Protein AF-A0A7S2ZC60-F1 (afdb_monomer)

Solvent-accessible surface area (backbone atoms only — not comparable to full-atom values): 20910 Å² total; per-residue (Å²): 132,92,82,55,96,66,52,55,68,38,63,58,95,89,40,76,42,23,42,52,67,65,44,73,29,83,91,66,56,87,56,102,82,63,88,77,83,86,87,86,86,85,87,68,63,27,68,48,42,46,54,36,28,62,75,69,71,54,85,48,74,57,30,57,47,37,45,66,61,72,45,71,81,51,49,60,56,53,49,53,53,50,49,49,52,45,33,71,77,65,74,48,80,91,87,79,86,86,84,87,86,83,77,87,78,74,84,47,71,41,67,42,44,53,67,57,49,25,67,74,60,60,30,82,87,66,70,78,70,48,74,69,56,50,50,53,49,37,54,75,71,64,38,53,66,48,80,58,97,62,36,32,47,30,41,53,47,72,78,42,56,89,72,53,82,52,51,66,45,55,45,48,52,49,42,59,75,71,35,69,87,76,48,79,94,74,78,79,93,69,83,90,77,77,81,52,72,66,58,50,50,53,53,52,53,51,52,51,42,48,75,71,67,31,43,84,54,86,76,74,58,46,29,50,86,51,93,87,56,59,75,92,37,57,49,68,52,95,77,46,94,46,76,61,38,32,21,46,28,65,62,62,56,67,58,56,51,49,54,52,52,50,42,44,74,72,72,45,78,72,64,30,33,32,35,78,45,71,25,38,42,50,54,97,96,38,82,44,79,41,82,44,77,39,72,47,85,43,66,45,67,52,59,93,45,92,87,48,73,72,39,66,64,48,72,70,56,56,48,47,55,53,52,50,51,34,53,75,71,71,46,90,84,86,86,84,133

pLDDT: mean 88.27, std 8.81, range [58.59, 98.06]

Mean predicted aligned error: 9.85 Å

Nearest PDB structures (foldseek):
  2rhs-assembly1_D  TM=8.718E-01  e=1.488E-19  Staphylococcus haemolyticus
  7n8y-assembly1_B  TM=8.390E-01  e=1.553E-17  Salmonella enterica subsp. enterica serovar Typhimurium
  4p72-assembly1_A  TM=8.291E-01  e=1.747E-17  Pseudomonas aeruginosa PAO1
  7k9m-assembly1_B  TM=8.471E-01  e=4.955E-15  Mycobacterium tuberculosis H37Rv
  7db7-assembly1_B  TM=8.759E-01  e=1.808E-14  Mycobacterium tuberculosis H37Rv

Structure (mmCIF, N/CA/C/O backbone):
data_AF-A0A7S2ZC60-F1
#
_entry.id   AF-A0A7S2ZC60-F1
#
loop_
_atom_site.group_PDB
_atom_site.id
_atom_site.type_symbol
_atom_site.label_atom_id
_atom_site.label_alt_id
_atom_site.label_comp_id
_atom_site.label_asym_id
_atom_site.label_entity_id
_atom_site.label_seq_id
_atom_site.pdbx_PDB_ins_code
_atom_site.Cartn_x
_atom_site.Cartn_y
_atom_site.Cartn_z
_atom_site.occupancy
_atom_site.B_iso_or_equiv
_atom_site.auth_seq_id
_atom_site.auth_comp_id
_atom_site.auth_asym_id
_atom_site.auth_atom_id
_atom_site.pdbx_PDB_model_num
ATOM 1 N N . PHE A 1 1 ? 8.087 -13.153 27.673 1.00 76.44 1 PHE A N 1
ATOM 2 C CA . PHE A 1 1 ? 8.323 -12.173 26.597 1.00 76.44 1 PHE A CA 1
ATOM 3 C C . PHE A 1 1 ? 9.211 -11.070 27.139 1.00 76.44 1 PHE A C 1
ATOM 5 O O . PHE A 1 1 ? 9.065 -10.748 28.313 1.00 76.44 1 PHE A O 1
ATOM 12 N N . ILE A 1 2 ? 10.126 -10.532 26.332 1.00 82.56 2 ILE A N 1
ATOM 13 C CA . ILE A 1 2 ? 10.814 -9.281 26.677 1.00 82.56 2 ILE A CA 1
ATOM 14 C C . ILE A 1 2 ? 9.852 -8.162 26.292 1.00 82.56 2 ILE A C 1
ATOM 16 O O . ILE A 1 2 ? 9.396 -8.119 25.151 1.00 82.56 2 ILE A O 1
ATOM 20 N N . LEU A 1 3 ? 9.474 -7.344 27.269 1.00 88.25 3 LEU A N 1
ATOM 21 C CA . LEU A 1 3 ? 8.532 -6.250 27.074 1.00 88.25 3 LEU A CA 1
ATOM 22 C C . LEU A 1 3 ? 9.301 -4.972 26.747 1.00 88.25 3 LEU A C 1
ATOM 24 O O . LEU A 1 3 ? 10.326 -4.682 27.360 1.00 88.25 3 LEU A O 1
ATOM 28 N N . ASP A 1 4 ? 8.773 -4.214 25.800 1.00 88.31 4 ASP A N 1
ATOM 29 C CA . ASP A 1 4 ? 9.213 -2.870 25.460 1.00 88.31 4 ASP A CA 1
ATOM 30 C C . ASP A 1 4 ? 8.371 -1.813 26.192 1.00 88.31 4 ASP A C 1
ATOM 32 O O . ASP A 1 4 ? 7.209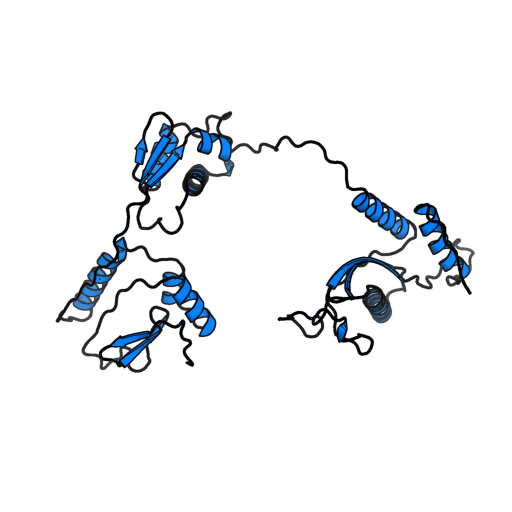 -2.073 26.510 1.00 88.31 4 ASP A O 1
ATOM 36 N N . PRO A 1 5 ? 8.873 -0.572 26.347 1.00 90.00 5 PRO A N 1
ATOM 37 C CA . PRO A 1 5 ? 8.118 0.533 26.954 1.00 90.00 5 PRO A CA 1
ATOM 38 C C . PRO A 1 5 ? 6.788 0.867 26.259 1.00 90.00 5 PRO A C 1
ATOM 40 O O . PRO A 1 5 ? 5.942 1.542 26.834 1.00 90.00 5 PRO A O 1
ATOM 43 N N . ILE A 1 6 ? 6.606 0.421 25.011 1.00 89.69 6 ILE A N 1
ATOM 44 C CA . ILE A 1 6 ? 5.359 0.598 24.255 1.00 89.69 6 ILE A CA 1
ATOM 45 C C . ILE A 1 6 ? 4.273 -0.407 24.667 1.00 89.69 6 ILE A C 1
ATOM 47 O O . ILE A 1 6 ? 3.110 -0.215 24.327 1.00 89.69 6 ILE A O 1
ATOM 51 N N . ASN A 1 7 ? 4.630 -1.499 25.350 1.00 92.62 7 ASN A N 1
ATOM 52 C CA . ASN A 1 7 ? 3.670 -2.522 25.739 1.00 92.62 7 ASN A CA 1
ATOM 53 C C . ASN A 1 7 ? 2.827 -2.050 26.925 1.00 92.62 7 ASN A C 1
ATOM 55 O O . ASN A 1 7 ? 3.353 -1.770 28.000 1.00 92.62 7 ASN A O 1
ATOM 59 N N . LEU A 1 8 ? 1.507 -2.015 26.732 1.00 92.56 8 LEU A N 1
ATOM 60 C CA . LEU A 1 8 ? 0.559 -1.758 27.811 1.00 92.56 8 LEU A CA 1
ATOM 61 C C . LEU A 1 8 ? 0.337 -3.046 28.612 1.00 92.56 8 LEU A C 1
ATOM 63 O O . LEU A 1 8 ? 0.092 -4.106 28.030 1.00 92.56 8 LEU A O 1
ATOM 67 N N . ILE A 1 9 ? 0.448 -2.956 29.936 1.00 92.50 9 ILE A N 1
ATOM 68 C CA . ILE A 1 9 ? 0.340 -4.097 30.850 1.00 92.50 9 ILE A CA 1
ATOM 69 C C . ILE A 1 9 ? -0.855 -3.884 31.771 1.00 92.50 9 ILE A C 1
ATOM 71 O O . ILE A 1 9 ? -0.929 -2.868 32.460 1.00 92.50 9 ILE A O 1
ATOM 75 N N . SER A 1 10 ? -1.760 -4.863 31.814 1.00 90.44 10 SER A N 1
ATOM 76 C CA . SER A 1 10 ? -2.853 -4.880 32.786 1.00 90.44 10 SER A CA 1
ATOM 77 C C . SER A 1 10 ? -2.295 -5.422 34.100 1.00 90.44 10 SER A C 1
ATOM 79 O O . SER A 1 10 ? -1.592 -6.441 34.110 1.00 90.44 10 SER A O 1
ATOM 81 N N . GLN A 1 11 ? -2.595 -4.749 35.210 1.00 89.69 11 GLN A N 1
ATOM 82 C CA . GLN A 1 11 ? -2.146 -5.135 36.547 1.00 89.69 11 GLN A CA 1
ATOM 83 C C . GLN A 1 11 ? -3.323 -5.206 37.520 1.00 89.69 11 GLN A C 1
ATOM 85 O O . GLN A 1 11 ? -4.207 -4.353 37.497 1.00 89.69 11 GLN A O 1
ATOM 90 N N . LEU A 1 12 ? -3.303 -6.205 38.401 1.00 85.69 12 LEU A N 1
ATOM 91 C CA . LEU A 1 12 ? -4.232 -6.357 39.517 1.00 85.69 12 LEU A CA 1
ATOM 92 C C . LEU A 1 12 ? -3.411 -6.469 40.803 1.00 85.69 12 LEU A C 1
ATOM 94 O O . LEU A 1 12 ? -2.606 -7.38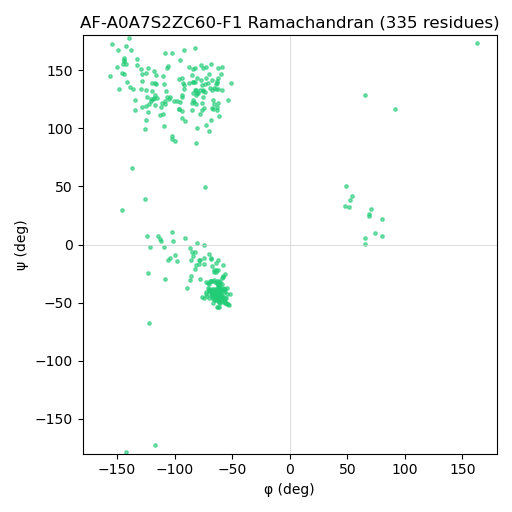7 40.927 1.00 85.69 12 LEU A O 1
ATOM 98 N N . ASN A 1 13 ? -3.595 -5.539 41.746 1.00 85.62 13 ASN A N 1
ATOM 99 C CA . ASN A 1 13 ? -2.814 -5.465 42.991 1.00 85.62 13 ASN A CA 1
ATOM 100 C C . ASN A 1 13 ? -1.295 -5.559 42.744 1.00 85.62 13 ASN A C 1
ATOM 102 O O . ASN A 1 13 ? -0.620 -6.405 43.324 1.00 85.62 13 ASN A O 1
ATOM 106 N N . GLU A 1 14 ? -0.783 -4.734 41.822 1.00 85.81 14 GLU A N 1
ATOM 107 C CA . GLU A 1 14 ? 0.634 -4.684 41.404 1.00 85.81 14 GLU A CA 1
ATOM 108 C C . GLU A 1 14 ? 1.159 -5.950 40.696 1.00 85.81 14 GLU A C 1
ATOM 110 O O . GLU A 1 14 ? 2.310 -5.991 40.260 1.00 85.81 14 GLU A O 1
ATOM 115 N N . GLN A 1 15 ? 0.322 -6.972 40.496 1.00 87.00 15 GLN A N 1
ATOM 116 C CA . GLN A 1 15 ? 0.678 -8.165 39.732 1.00 87.00 15 GLN A CA 1
ATOM 117 C C . GLN A 1 15 ? 0.256 -8.024 38.272 1.00 87.00 15 GLN A C 1
ATOM 119 O O . GLN A 1 15 ? -0.910 -7.778 37.966 1.00 87.00 15 GLN A O 1
ATOM 124 N N . SER A 1 16 ? 1.198 -8.229 37.351 1.00 89.06 16 SER A N 1
ATOM 125 C CA . SER A 1 16 ? 0.924 -8.227 35.911 1.00 89.06 16 SER A CA 1
ATOM 126 C C . SER A 1 16 ? 0.058 -9.419 35.508 1.00 89.06 16 SER A C 1
ATOM 128 O O . SER A 1 16 ? 0.479 -10.574 35.611 1.00 89.06 16 SER A O 1
ATOM 130 N N . ILE 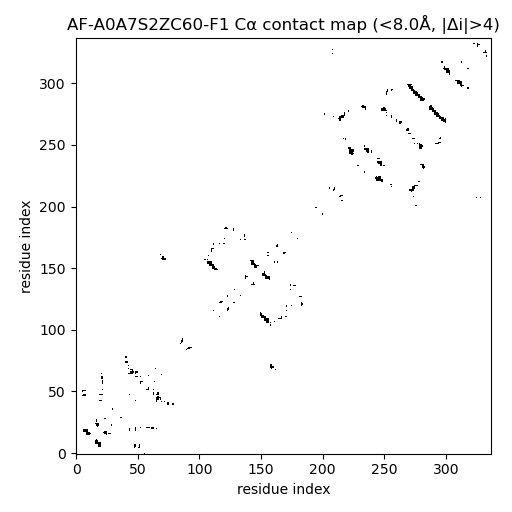A 1 17 ? -1.135 -9.130 34.991 1.00 90.81 17 ILE A N 1
ATOM 131 C CA . ILE A 1 17 ? -2.123 -10.140 34.592 1.00 90.81 17 ILE A CA 1
ATOM 132 C C . ILE A 1 17 ? -2.134 -10.404 33.083 1.00 90.81 17 ILE A C 1
ATOM 134 O O . ILE A 1 17 ? -2.756 -11.368 32.644 1.00 90.81 17 ILE A O 1
ATOM 138 N N . GLY A 1 18 ? -1.423 -9.604 32.284 1.00 91.94 18 GLY A N 1
ATOM 139 C CA . GLY A 1 18 ? -1.286 -9.804 30.842 1.00 91.94 18 GLY A CA 1
ATOM 140 C C . GLY A 1 18 ? -0.796 -8.564 30.100 1.00 91.94 18 GLY A C 1
ATOM 141 O O . GLY A 1 18 ? -0.675 -7.483 30.675 1.00 91.94 18 GLY A O 1
ATOM 142 N N . VAL A 1 19 ? -0.531 -8.729 28.805 1.00 93.69 19 VAL A N 1
ATOM 143 C CA . VAL A 1 19 ? -0.355 -7.613 27.869 1.00 93.69 19 VAL A CA 1
ATOM 144 C C . VAL A 1 19 ? -1.740 -7.201 27.387 1.00 93.69 19 VAL A C 1
ATOM 146 O O . VAL A 1 19 ? -2.440 -7.993 26.745 1.00 93.69 19 VAL A O 1
ATOM 149 N N . SER A 1 20 ? -2.142 -5.981 27.724 1.00 93.12 20 SER A N 1
ATOM 150 C CA . SER A 1 20 ? -3.515 -5.501 27.586 1.00 93.12 20 SER A CA 1
ATOM 151 C C . SER A 1 20 ? -4.003 -5.574 26.145 1.00 93.12 20 SER A C 1
ATOM 153 O O . SER A 1 20 ? -3.287 -5.199 25.218 1.00 93.12 20 SER A O 1
ATOM 155 N N . GLY A 1 21 ? -5.210 -6.109 25.951 1.00 90.50 21 GLY A N 1
ATOM 156 C CA . GLY A 1 21 ? -5.817 -6.289 24.628 1.00 90.50 21 GLY A CA 1
ATOM 157 C C . GLY A 1 21 ? -5.106 -7.287 23.705 1.00 90.50 21 GLY A C 1
ATOM 158 O O . GLY A 1 21 ? -5.490 -7.410 22.545 1.00 90.50 21 GLY A O 1
ATOM 159 N N . ILE A 1 22 ? -4.079 -7.998 24.186 1.00 93.00 22 ILE A N 1
ATOM 160 C CA . ILE A 1 22 ? -3.319 -8.969 23.390 1.00 93.00 22 ILE A CA 1
ATOM 161 C C . ILE A 1 22 ? -3.362 -10.337 24.052 1.00 93.00 22 ILE A C 1
ATOM 163 O O . ILE A 1 22 ? -3.957 -11.250 23.497 1.00 93.00 22 ILE A O 1
ATOM 167 N N . ILE A 1 23 ? -2.741 -10.528 25.214 1.00 91.56 23 ILE A N 1
ATOM 168 C CA . ILE A 1 23 ? -2.610 -11.867 25.798 1.00 91.56 23 ILE A CA 1
ATOM 169 C C . ILE A 1 23 ? -2.600 -11.826 27.323 1.00 91.56 23 ILE A C 1
ATOM 171 O O . ILE A 1 23 ? -1.886 -11.030 27.930 1.00 91.56 23 ILE A O 1
ATOM 175 N N . GLY A 1 24 ? -3.377 -12.716 27.940 1.00 90.88 24 GLY A N 1
ATOM 176 C CA . GLY A 1 24 ? -3.363 -12.933 29.385 1.00 90.88 24 GLY A CA 1
ATOM 177 C C . GLY A 1 24 ? -2.101 -13.663 29.850 1.00 90.88 24 GLY A C 1
ATOM 178 O O . GLY A 1 24 ? -1.488 -14.435 29.110 1.00 90.88 24 GLY A O 1
ATOM 179 N N . SER A 1 25 ? -1.708 -13.432 31.097 1.00 89.62 25 SER A N 1
ATOM 180 C CA . SER A 1 25 ? -0.646 -14.190 31.751 1.00 89.62 25 SER A CA 1
ATOM 181 C C . SER A 1 25 ? -1.113 -15.616 32.041 1.00 89.62 25 SER A C 1
ATOM 183 O O . SER A 1 25 ? -2.270 -15.865 32.374 1.00 89.62 25 SER A O 1
ATOM 185 N N . LYS A 1 26 ? -0.188 -16.576 31.974 1.00 88.75 26 LYS A N 1
ATOM 186 C CA . LYS A 1 26 ? -0.482 -17.981 32.290 1.00 88.75 26 LYS A CA 1
ATOM 187 C C . LYS A 1 26 ? -0.967 -18.159 33.734 1.00 88.75 26 LYS A C 1
ATOM 189 O O . LYS A 1 26 ? -1.792 -19.027 33.995 1.00 88.75 26 LYS A O 1
ATOM 194 N N . ASN A 1 27 ? -0.475 -17.330 34.656 1.00 85.94 27 ASN A N 1
ATOM 195 C CA . ASN A 1 27 ? -0.775 -17.437 36.087 1.00 85.94 27 ASN A CA 1
ATOM 196 C C . ASN A 1 27 ? -2.157 -16.880 36.461 1.00 85.94 27 ASN A C 1
ATOM 198 O O . ASN A 1 27 ? -2.627 -17.126 37.565 1.00 85.94 27 ASN A O 1
ATOM 202 N N . THR A 1 28 ? -2.796 -16.135 35.559 1.00 86.75 28 THR A N 1
ATOM 203 C CA . THR A 1 28 ? -4.111 -15.507 35.765 1.00 86.75 28 THR A CA 1
ATOM 204 C C . THR A 1 28 ? -5.183 -16.084 34.844 1.00 86.75 28 THR A C 1
ATOM 206 O O . THR A 1 28 ? -6.301 -15.579 34.794 1.00 86.75 28 THR A O 1
ATOM 209 N N . HIS A 1 29 ? -4.853 -17.148 34.110 1.00 88.88 29 HIS A N 1
ATOM 210 C CA . HIS A 1 29 ? -5.780 -17.820 33.214 1.00 88.88 29 HIS A CA 1
ATOM 211 C C . HIS A 1 29 ? -6.817 -18.635 34.001 1.00 88.88 29 HIS A C 1
ATOM 213 O O . HIS A 1 29 ? -6.474 -19.352 34.943 1.00 88.88 29 HIS A O 1
ATOM 219 N N . ILE A 1 30 ? -8.077 -18.574 33.567 1.00 90.81 30 ILE A N 1
ATOM 220 C CA . ILE A 1 30 ? -9.179 -19.357 34.141 1.00 90.81 30 ILE A CA 1
ATOM 221 C C . ILE A 1 30 ? -8.915 -20.856 33.933 1.00 90.81 30 ILE A C 1
ATOM 223 O O . ILE A 1 30 ? -8.463 -21.285 32.871 1.00 90.81 30 ILE A O 1
ATOM 227 N N . ASN A 1 31 ? -9.194 -21.670 34.944 1.00 91.25 31 ASN A N 1
ATOM 228 C CA . ASN A 1 31 ? -9.054 -23.124 34.898 1.00 91.25 31 ASN A CA 1
ATOM 229 C C . ASN A 1 31 ? -10.197 -23.810 35.665 1.00 91.25 31 ASN A C 1
ATOM 231 O O . ASN A 1 31 ? -11.064 -23.146 36.228 1.00 91.25 31 ASN A O 1
ATOM 235 N N . SER A 1 32 ? -10.179 -25.143 35.726 1.00 91.69 32 SER A N 1
ATOM 236 C CA . SER A 1 32 ? -11.219 -25.940 36.395 1.00 91.69 32 SER A CA 1
ATOM 237 C C . SER A 1 32 ? -11.350 -25.691 37.903 1.00 91.69 32 SER A C 1
ATOM 239 O O . SER A 1 32 ? -12.323 -26.132 38.499 1.00 91.69 32 SER A O 1
ATOM 241 N N . MET A 1 33 ? -10.381 -25.014 38.525 1.00 93.19 33 MET A N 1
ATOM 242 C CA . MET A 1 33 ? -10.375 -24.682 39.954 1.00 93.19 33 MET A CA 1
ATOM 243 C C . MET A 1 33 ? -10.779 -23.223 40.223 1.00 93.19 33 MET A C 1
ATOM 245 O O . MET A 1 33 ? -10.704 -22.761 41.362 1.00 93.19 33 MET A O 1
ATOM 249 N N . THR A 1 34 ? -11.138 -22.455 39.190 1.00 91.94 34 THR A N 1
ATOM 250 C CA . THR A 1 34 ? -11.456 -21.029 39.330 1.00 91.94 34 THR A CA 1
ATOM 251 C C . THR A 1 34 ? -12.820 -20.828 39.986 1.00 91.94 34 THR A C 1
ATOM 253 O O . THR A 1 34 ? -13.843 -21.175 39.411 1.00 91.94 34 THR A O 1
ATOM 256 N N . ASN A 1 35 ? -12.821 -20.195 41.162 1.00 90.25 35 ASN A N 1
ATOM 257 C CA . ASN A 1 35 ? -14.036 -19.871 41.926 1.00 90.25 35 ASN A CA 1
ATOM 258 C C . ASN A 1 35 ? -14.411 -18.379 41.874 1.00 90.25 35 ASN A C 1
ATOM 260 O O . ASN A 1 35 ? -15.503 -17.995 42.283 1.00 90.25 35 ASN A O 1
ATOM 264 N N . PHE A 1 36 ? -13.495 -17.526 41.407 1.00 89.69 36 PHE A N 1
ATOM 265 C CA . PHE A 1 36 ? -13.682 -16.080 41.306 1.00 89.69 36 PHE A CA 1
ATOM 266 C C . PHE A 1 36 ? -13.149 -15.588 39.968 1.00 89.69 36 PHE A C 1
ATOM 268 O O . PHE A 1 36 ? -12.041 -15.946 39.573 1.00 89.69 36 PHE A O 1
ATOM 275 N N . ILE A 1 37 ? -13.929 -14.745 39.297 1.00 89.25 37 ILE A N 1
ATOM 276 C CA . ILE A 1 37 ? -13.569 -14.143 38.015 1.00 89.25 37 ILE A CA 1
ATOM 277 C C . ILE A 1 37 ? -13.560 -12.629 38.199 1.00 89.25 37 ILE A C 1
ATOM 279 O O . ILE A 1 37 ? -14.504 -12.056 38.743 1.00 89.25 37 ILE A O 1
ATOM 283 N N . ALA A 1 38 ? -12.493 -11.987 37.733 1.00 87.75 38 ALA A N 1
ATOM 284 C CA . ALA A 1 38 ? -12.461 -10.549 37.517 1.00 87.75 38 ALA A CA 1
ATOM 285 C C . ALA A 1 38 ? -12.677 -10.294 36.021 1.00 87.75 38 ALA A C 1
ATOM 287 O O . ALA A 1 38 ? -11.943 -10.834 35.194 1.00 87.75 38 ALA A O 1
ATOM 288 N N . LEU A 1 39 ? -13.696 -9.505 35.682 1.00 87.81 39 LEU A N 1
ATOM 289 C CA . LEU A 1 39 ? -14.012 -9.149 34.301 1.00 87.81 39 LEU A CA 1
ATOM 290 C C . LEU A 1 39 ? -13.418 -7.774 33.970 1.00 87.81 39 LEU A C 1
ATOM 292 O O . LEU A 1 39 ? -13.728 -6.791 34.641 1.00 87.81 39 LEU A O 1
ATOM 296 N N . GLU A 1 40 ? -12.592 -7.712 32.926 1.00 87.06 40 GLU A N 1
ATOM 297 C CA . GLU A 1 40 ? -12.033 -6.472 32.377 1.00 87.06 40 GLU A CA 1
ATOM 298 C C . GLU A 1 40 ? -12.719 -6.141 31.045 1.00 87.06 40 GLU A C 1
ATOM 300 O O . GLU A 1 40 ? -12.731 -6.954 30.121 1.00 87.06 40 GLU A O 1
ATOM 305 N N . THR A 1 41 ? -13.246 -4.923 30.930 1.00 87.06 41 THR A N 1
ATOM 306 C CA . THR A 1 41 ? -13.721 -4.344 29.668 1.00 87.06 41 THR A CA 1
ATOM 307 C C . THR A 1 41 ? -13.075 -2.983 29.485 1.00 87.06 41 THR A C 1
ATOM 309 O O . THR A 1 41 ? -13.269 -2.085 30.303 1.00 87.06 41 THR A O 1
ATOM 312 N N . ALA A 1 42 ? -12.295 -2.830 28.421 1.00 87.19 42 ALA A N 1
ATOM 313 C CA . ALA A 1 42 ? -11.489 -1.643 28.185 1.00 87.19 42 ALA A CA 1
ATOM 314 C C . ALA A 1 42 ? -11.429 -1.316 26.694 1.00 87.19 42 ALA A C 1
ATOM 316 O O . ALA A 1 42 ? -11.662 -2.180 25.850 1.00 87.19 42 ALA A O 1
ATOM 317 N N . ILE A 1 43 ? -11.078 -0.069 26.380 1.00 86.94 43 ILE A N 1
ATOM 318 C CA . ILE A 1 43 ? -10.689 0.362 25.038 1.00 86.94 43 ILE A CA 1
ATOM 319 C C . ILE A 1 43 ? -9.231 0.796 25.103 1.00 86.94 43 ILE A C 1
ATOM 321 O O . ILE A 1 43 ? -8.853 1.638 25.916 1.00 86.94 43 ILE A O 1
ATOM 325 N N . PHE A 1 44 ? -8.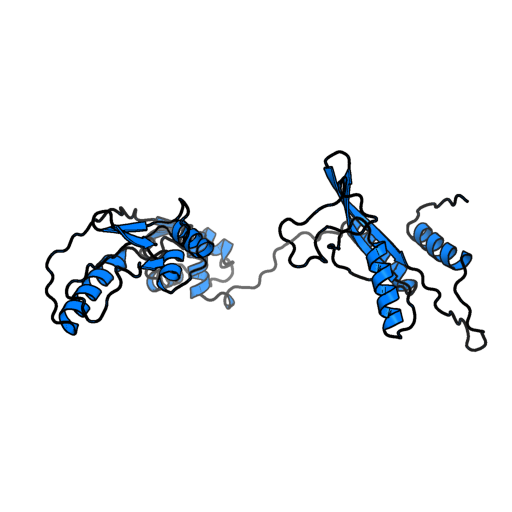416 0.213 24.231 1.00 89.12 44 PHE A N 1
ATOM 326 C CA . PHE A 1 44 ? -7.003 0.542 24.106 1.00 89.12 44 PHE A CA 1
ATOM 327 C C . PHE A 1 44 ? -6.752 1.363 22.849 1.00 89.12 44 PHE A C 1
ATOM 329 O O . PHE A 1 44 ? -7.468 1.243 21.856 1.00 89.12 44 PHE A O 1
ATOM 336 N N . GLN A 1 45 ? -5.689 2.167 22.867 1.00 88.94 45 GLN A N 1
ATOM 337 C CA . GLN A 1 45 ? -5.279 2.922 21.691 1.00 88.94 45 GLN A CA 1
ATOM 338 C C . GLN A 1 45 ? -4.818 1.957 20.575 1.00 88.94 45 GLN A C 1
ATOM 340 O O . GLN A 1 45 ? -3.825 1.245 20.772 1.00 88.94 45 GLN A O 1
ATOM 345 N N . PRO A 1 46 ? -5.443 1.968 19.378 1.00 91.62 46 PRO A N 1
ATOM 346 C CA . PRO A 1 46 ? -5.163 0.990 18.321 1.00 91.62 46 PRO A CA 1
ATOM 347 C C . PRO A 1 46 ? -3.691 0.929 17.902 1.00 91.62 46 PRO A C 1
ATOM 349 O O . PRO A 1 46 ? -3.128 -0.145 17.691 1.00 91.62 46 PRO A O 1
ATOM 352 N N . LYS A 1 47 ? -3.027 2.093 17.848 1.00 93.00 47 LYS A N 1
ATOM 353 C CA . LYS A 1 47 ? -1.600 2.207 17.515 1.00 93.00 47 LYS A CA 1
ATOM 354 C C . LYS A 1 47 ? -0.708 1.443 18.499 1.00 93.00 47 LYS A C 1
ATOM 356 O O . LYS A 1 47 ? 0.224 0.768 18.065 1.00 93.00 47 LYS A O 1
ATOM 361 N N . VAL A 1 48 ? -1.000 1.536 19.797 1.00 93.75 48 VAL A N 1
ATOM 362 C CA . VAL A 1 48 ? -0.224 0.885 20.865 1.00 93.75 48 VAL A CA 1
ATOM 363 C C . VAL A 1 48 ? -0.385 -0.632 20.787 1.00 93.75 48 VAL A C 1
ATOM 365 O O . VAL A 1 48 ? 0.608 -1.359 20.856 1.00 93.75 48 VAL A O 1
ATOM 368 N N . ILE A 1 49 ? -1.613 -1.109 20.558 1.00 95.00 49 ILE A N 1
ATOM 369 C CA . ILE A 1 49 ? -1.901 -2.538 20.389 1.00 95.00 49 ILE A CA 1
ATOM 370 C C . ILE A 1 49 ? -1.222 -3.089 19.138 1.00 95.00 49 ILE A C 1
ATOM 372 O O . ILE A 1 49 ? -0.521 -4.093 19.233 1.00 95.00 49 ILE A O 1
ATOM 376 N N . ARG A 1 50 ? -1.327 -2.400 17.994 1.00 93.69 50 ARG A N 1
ATOM 377 C CA . ARG A 1 50 ? -0.666 -2.809 16.746 1.00 93.69 50 ARG A CA 1
ATOM 378 C C . ARG A 1 50 ? 0.844 -2.944 16.918 1.00 93.69 50 ARG A C 1
ATOM 380 O O . ARG A 1 50 ? 1.424 -3.955 16.529 1.00 93.69 50 ARG A O 1
ATOM 387 N N . GLN A 1 51 ? 1.489 -1.931 17.496 1.00 93.94 51 GLN A N 1
ATOM 388 C CA . GLN A 1 51 ? 2.935 -1.948 17.728 1.00 93.94 51 GLN A CA 1
ATOM 389 C C . GLN A 1 51 ? 3.329 -3.072 18.691 1.00 93.94 51 GLN A C 1
ATOM 391 O O . GLN A 1 51 ? 4.288 -3.796 18.432 1.00 93.94 51 GLN A O 1
ATOM 396 N N . SER A 1 52 ? 2.562 -3.258 19.765 1.00 94.31 52 SER A N 1
ATOM 397 C CA . SER A 1 52 ? 2.798 -4.320 20.742 1.00 94.31 52 SER A CA 1
ATOM 398 C C . SER A 1 52 ? 2.636 -5.715 20.133 1.00 94.31 52 SER A C 1
ATOM 400 O O . SER A 1 52 ? 3.521 -6.551 20.288 1.00 94.31 52 SER A O 1
ATOM 402 N N . SER A 1 53 ? 1.558 -5.948 19.381 1.00 93.81 53 SER A N 1
ATOM 403 C CA . SER A 1 53 ? 1.273 -7.210 18.686 1.00 93.81 53 SER A CA 1
ATOM 404 C C . SER A 1 53 ? 2.373 -7.569 17.686 1.00 93.81 53 SER A C 1
ATOM 406 O O . SER A 1 53 ? 2.850 -8.704 17.677 1.00 93.81 53 SER A O 1
ATOM 408 N N . GLN A 1 54 ? 2.830 -6.595 16.889 1.00 92.38 54 GLN A N 1
ATOM 409 C CA . GLN A 1 54 ? 3.901 -6.793 15.910 1.00 92.38 54 GLN A CA 1
ATOM 410 C C . GLN A 1 5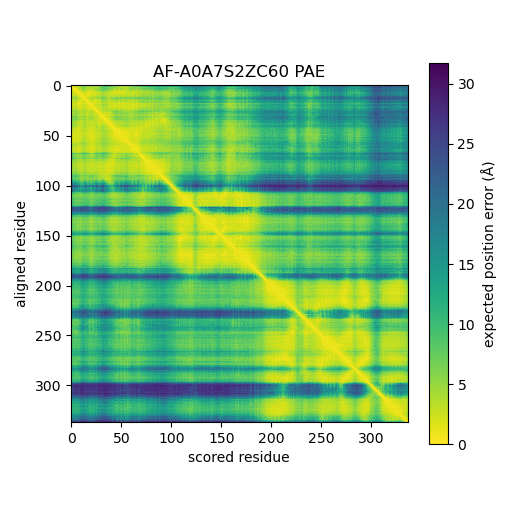4 ? 5.235 -7.139 16.572 1.00 92.38 54 GLN A C 1
ATOM 412 O O . GLN A 1 54 ? 5.894 -8.083 16.145 1.00 92.38 54 GLN A O 1
ATOM 417 N N . LYS A 1 55 ? 5.622 -6.413 17.627 1.00 91.94 55 LYS A N 1
ATOM 418 C CA . LYS A 1 55 ? 6.883 -6.667 18.336 1.00 91.94 55 LYS A CA 1
ATOM 419 C C . LYS A 1 55 ? 6.893 -8.003 19.072 1.00 91.94 55 LYS A C 1
ATOM 421 O O . LYS A 1 55 ? 7.910 -8.687 19.086 1.00 91.94 55 LYS A O 1
ATOM 426 N N . LEU A 1 56 ? 5.763 -8.377 19.667 1.00 92.44 56 LEU A N 1
ATOM 427 C CA . LEU A 1 56 ? 5.611 -9.660 20.352 1.00 92.44 56 LEU A CA 1
ATOM 428 C C . LEU A 1 56 ? 5.384 -10.824 19.377 1.00 92.44 56 LEU A C 1
ATOM 430 O O . LEU A 1 56 ? 5.484 -11.976 19.789 1.00 92.44 56 LEU A O 1
ATOM 434 N N . ASN A 1 57 ? 5.089 -10.528 18.107 1.00 93.44 57 ASN A N 1
ATOM 435 C CA . ASN A 1 57 ? 4.670 -11.483 17.083 1.00 93.44 57 ASN A CA 1
ATOM 436 C C . ASN A 1 57 ? 3.447 -12.322 17.511 1.00 93.44 57 ASN A C 1
ATOM 438 O O . ASN A 1 57 ? 3.388 -13.530 17.289 1.00 93.44 57 ASN A O 1
ATOM 442 N N . ILE A 1 58 ? 2.468 -11.675 18.155 1.00 92.19 58 ILE A N 1
ATOM 443 C CA . ILE A 1 58 ? 1.229 -12.306 18.633 1.00 92.19 58 ILE A CA 1
ATOM 444 C C . ILE A 1 58 ? 0.045 -11.579 18.015 1.00 92.19 58 ILE A C 1
ATOM 446 O O . ILE A 1 58 ? -0.209 -10.424 18.350 1.00 92.19 58 ILE A O 1
ATOM 450 N N . LYS A 1 59 ? -0.709 -12.268 17.159 1.00 92.25 59 LYS A N 1
ATOM 451 C CA . LYS A 1 59 ? -1.982 -11.787 16.613 1.00 92.25 59 LYS A CA 1
ATOM 452 C C . LYS A 1 59 ? -3.102 -12.745 16.981 1.00 92.25 59 LYS A C 1
ATOM 454 O O . LYS A 1 59 ? -3.017 -13.930 16.672 1.00 92.25 59 LYS A O 1
ATOM 459 N N . ASN A 1 60 ? -4.150 -12.227 17.606 1.00 92.06 60 ASN A N 1
ATOM 460 C CA . ASN A 1 60 ? -5.372 -12.970 17.894 1.00 92.06 60 ASN A CA 1
ATOM 461 C C . ASN A 1 60 ? -6.603 -12.090 17.660 1.00 92.06 60 ASN A C 1
ATOM 463 O O . ASN A 1 60 ? -6.485 -10.919 17.302 1.00 92.06 60 ASN A O 1
ATOM 467 N N . GLU A 1 61 ? -7.796 -12.655 17.840 1.00 92.81 61 GLU A N 1
ATOM 468 C CA . GLU A 1 61 ? -9.040 -11.924 17.587 1.00 92.81 61 GLU A CA 1
ATOM 469 C C . GLU A 1 61 ? -9.160 -10.645 18.421 1.00 92.81 61 GLU A C 1
ATOM 471 O O . GLU A 1 61 ? -9.633 -9.630 17.913 1.00 92.81 61 GLU A O 1
ATOM 476 N N . SER A 1 62 ? -8.691 -10.677 19.673 1.00 91.19 62 SER A N 1
ATOM 477 C CA . SER A 1 62 ? -8.693 -9.518 20.567 1.00 91.19 62 SER A CA 1
ATOM 478 C C . SER A 1 62 ? -7.811 -8.398 20.013 1.00 91.19 62 SER A C 1
ATOM 480 O O . SER A 1 62 ? -8.301 -7.296 19.760 1.00 91.19 62 SER A O 1
ATOM 482 N N . SER A 1 63 ? -6.543 -8.697 19.705 1.00 92.25 63 SER A N 1
ATOM 483 C CA . SER A 1 63 ? -5.605 -7.700 19.187 1.00 92.25 63 SER A CA 1
ATOM 484 C C . SER A 1 63 ? -6.083 -7.127 17.852 1.00 92.25 63 SER A C 1
ATOM 486 O O . SER A 1 63 ? -6.059 -5.916 17.668 1.00 92.25 63 SER A O 1
ATOM 488 N N . ILE A 1 64 ? -6.616 -7.964 16.954 1.00 92.56 64 ILE A N 1
ATOM 489 C CA . ILE A 1 64 ? -7.161 -7.529 15.657 1.00 92.56 64 ILE A CA 1
ATOM 490 C C . ILE A 1 64 ? -8.342 -6.565 15.836 1.00 92.56 64 ILE A C 1
ATOM 492 O O . ILE A 1 64 ? -8.444 -5.581 15.101 1.00 92.56 64 ILE A O 1
ATOM 496 N N . ARG A 1 65 ? -9.239 -6.830 16.793 1.00 91.00 65 ARG A N 1
ATOM 497 C CA . ARG A 1 65 ? -10.379 -5.947 17.084 1.00 91.00 65 ARG A CA 1
ATOM 498 C C . ARG A 1 65 ? -9.911 -4.615 17.667 1.00 91.00 65 ARG A C 1
ATOM 500 O O . ARG A 1 65 ? -10.338 -3.568 17.192 1.00 91.00 65 ARG A O 1
ATOM 507 N N . PHE A 1 66 ? -8.987 -4.639 18.625 1.00 91.50 66 PHE A N 1
ATOM 508 C CA . PHE A 1 66 ? -8.424 -3.417 19.204 1.00 91.50 66 PHE A CA 1
ATOM 509 C C . PHE A 1 66 ? -7.593 -2.594 18.206 1.00 91.50 66 PHE A C 1
ATOM 511 O O . PHE A 1 66 ? -7.579 -1.369 18.292 1.00 91.50 66 PHE A O 1
ATOM 518 N N . GLU A 1 67 ? -6.946 -3.227 17.223 1.00 91.00 67 GLU A N 1
ATOM 519 C CA . GLU A 1 67 ? -6.237 -2.543 16.130 1.00 91.00 67 GLU A CA 1
ATOM 520 C C . GLU A 1 67 ? -7.166 -1.750 15.194 1.00 91.00 67 GLU A C 1
ATOM 522 O O . GLU A 1 67 ? -6.694 -0.846 14.504 1.00 91.00 67 GLU A O 1
ATOM 527 N N . ARG A 1 68 ? -8.465 -2.078 15.150 1.00 86.06 68 ARG A N 1
ATOM 528 C CA . ARG A 1 68 ? -9.449 -1.496 14.218 1.00 86.06 68 ARG A CA 1
ATOM 529 C C . ARG A 1 68 ? -10.367 -0.439 14.835 1.00 86.06 68 ARG A C 1
ATOM 531 O O . ARG A 1 68 ? -11.297 -0.013 14.166 1.00 86.06 68 ARG A O 1
ATOM 538 N N . THR A 1 69 ? -10.066 0.008 16.055 1.00 82.19 69 THR A N 1
ATOM 539 C CA . THR A 1 69 ? -10.918 0.888 16.872 1.00 82.19 69 THR A CA 1
ATOM 540 C C . THR A 1 69 ? -12.226 0.203 17.274 1.00 82.19 69 THR A C 1
ATOM 542 O O . THR A 1 69 ? -12.948 -0.362 16.459 1.00 82.19 69 THR A O 1
ATOM 545 N N . LEU A 1 70 ? -12.538 0.230 18.568 1.00 83.88 70 LEU A N 1
ATOM 546 C CA . LEU A 1 70 ? -13.801 -0.295 19.079 1.00 83.88 70 LEU A CA 1
ATOM 547 C C . LEU A 1 70 ? -14.810 0.834 19.238 1.00 83.88 70 LEU A C 1
ATOM 549 O O . LEU A 1 70 ? -14.445 1.922 19.679 1.00 83.88 70 LEU A O 1
ATOM 553 N N . ASN A 1 71 ? -16.075 0.543 18.931 1.00 83.38 71 ASN A N 1
ATOM 554 C CA . ASN A 1 71 ? -17.180 1.447 19.219 1.00 83.38 71 ASN A CA 1
ATOM 555 C C . ASN A 1 71 ? -17.373 1.568 20.744 1.00 83.38 71 ASN A C 1
ATOM 557 O O . ASN A 1 71 ? -17.729 0.564 21.372 1.00 83.38 71 ASN A O 1
ATOM 561 N N . PRO A 1 72 ? -17.196 2.762 21.339 1.00 80.38 72 PRO A N 1
ATOM 562 C CA . PRO A 1 72 ? -17.409 2.958 22.768 1.00 80.38 72 PRO A CA 1
ATOM 563 C C . PRO A 1 72 ? -18.843 2.681 23.225 1.00 80.38 72 PRO A C 1
ATOM 565 O O . PRO A 1 72 ? -19.023 2.197 24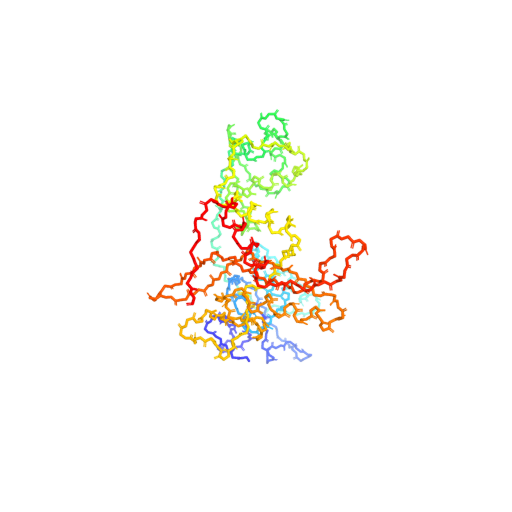.340 1.00 80.38 72 PRO A O 1
ATOM 568 N N . ASP A 1 73 ? -19.846 2.919 22.372 1.00 80.75 73 ASP A N 1
ATOM 569 C CA . ASP A 1 73 ? -21.261 2.789 22.756 1.00 80.75 73 ASP A CA 1
ATOM 570 C C . ASP A 1 73 ? -21.627 1.351 23.134 1.00 80.75 73 ASP A C 1
ATOM 572 O O . ASP A 1 73 ? -22.429 1.118 24.030 1.00 80.75 73 ASP A O 1
ATOM 576 N N . VAL A 1 74 ? -20.990 0.372 22.486 1.00 83.88 74 VAL A N 1
ATOM 577 C CA . VAL A 1 74 ? -21.278 -1.055 22.697 1.00 83.88 74 VAL A CA 1
ATOM 578 C C . VAL A 1 74 ? -20.514 -1.608 23.901 1.00 83.88 74 VAL A C 1
ATOM 580 O O . VAL A 1 74 ? -20.791 -2.719 24.340 1.00 83.88 74 VAL A O 1
ATOM 583 N N . LEU A 1 75 ? -19.558 -0.865 24.475 1.00 85.44 75 LEU A N 1
ATOM 584 C CA . LEU A 1 75 ? -18.744 -1.374 25.582 1.00 85.44 75 LEU A CA 1
ATOM 585 C C . LEU A 1 75 ? -19.601 -1.680 26.818 1.00 85.44 75 LEU A C 1
ATOM 587 O O . LEU A 1 75 ? -19.420 -2.726 27.440 1.00 85.44 75 LEU A O 1
ATOM 591 N N . SER A 1 76 ? -20.548 -0.792 27.138 1.00 84.38 76 SER A N 1
ATOM 592 C CA . SER A 1 76 ? -21.465 -0.967 28.270 1.00 84.38 76 SER A CA 1
ATOM 593 C C . SER A 1 76 ? -22.380 -2.171 28.055 1.00 84.38 76 SER A C 1
ATOM 595 O O . SER A 1 76 ? -22.493 -3.032 28.927 1.00 84.38 76 SER A O 1
ATOM 597 N N . ASP A 1 77 ? -22.977 -2.281 26.868 1.00 88.00 77 ASP A N 1
ATOM 598 C CA . ASP A 1 77 ? -23.864 -3.394 26.524 1.00 88.00 77 ASP A CA 1
ATOM 599 C C . ASP A 1 77 ? -23.113 -4.729 26.517 1.00 88.00 77 ASP A C 1
ATOM 601 O O . ASP A 1 77 ? -23.594 -5.721 27.061 1.00 88.00 77 ASP A O 1
ATOM 605 N N . ALA A 1 78 ? -21.897 -4.758 25.964 1.00 90.00 78 ALA A N 1
ATOM 606 C CA . ALA A 1 78 ? -21.044 -5.941 25.970 1.00 90.00 78 ALA A CA 1
ATOM 607 C C . ALA A 1 78 ? -20.666 -6.358 27.397 1.00 90.00 78 ALA A C 1
ATOM 609 O O . ALA A 1 78 ? -20.668 -7.552 27.705 1.00 90.00 78 ALA A O 1
ATOM 610 N N . TYR A 1 79 ? -20.376 -5.396 28.278 1.00 89.06 79 TYR A N 1
ATOM 611 C CA . TYR A 1 79 ? -20.103 -5.651 29.691 1.00 89.06 79 TYR A CA 1
ATOM 612 C C . TYR A 1 79 ? -21.312 -6.279 30.392 1.00 89.06 79 TYR A C 1
ATOM 614 O O . TYR A 1 79 ? -21.191 -7.365 30.964 1.00 89.06 79 TYR A O 1
ATOM 622 N N . HIS A 1 80 ? -22.488 -5.650 30.296 1.00 89.31 80 HIS A N 1
ATOM 623 C CA . HIS A 1 80 ? -23.711 -6.159 30.920 1.00 89.31 80 HIS A CA 1
ATOM 624 C C . HIS A 1 80 ? -24.110 -7.524 30.366 1.00 89.31 80 HIS A C 1
ATOM 626 O O . HIS A 1 80 ? -24.371 -8.442 31.141 1.00 89.31 80 HIS A O 1
ATOM 632 N N . ARG A 1 81 ? -24.049 -7.708 29.043 1.00 93.69 81 ARG A N 1
ATOM 633 C CA . ARG A 1 81 ? -24.356 -8.993 28.414 1.00 93.69 81 ARG A CA 1
ATOM 634 C C . ARG A 1 81 ? -23.400 -10.100 28.853 1.00 93.69 81 ARG A C 1
ATOM 636 O O . ARG A 1 81 ? -23.817 -11.240 29.033 1.00 93.69 81 ARG A O 1
ATOM 643 N N . THR A 1 82 ? -22.121 -9.778 29.039 1.00 93.19 82 THR A N 1
ATOM 644 C CA . THR A 1 82 ? -21.135 -10.743 29.543 1.00 93.19 82 THR A CA 1
ATOM 645 C C . THR A 1 82 ? -21.444 -11.141 30.984 1.00 93.19 82 THR A C 1
ATOM 647 O O . THR A 1 82 ? -21.386 -12.324 31.309 1.00 93.19 82 THR A O 1
ATOM 650 N N . LEU A 1 83 ? -21.811 -10.180 31.838 1.00 91.44 83 LEU A N 1
ATOM 651 C CA . LEU A 1 83 ? -22.230 -10.471 33.209 1.00 91.44 83 LEU A CA 1
ATOM 652 C C . LEU A 1 83 ? -23.476 -11.355 33.246 1.00 91.44 83 LEU A C 1
ATOM 654 O O . LEU A 1 83 ? -23.449 -12.362 33.944 1.00 91.44 83 LEU A O 1
ATOM 658 N N . GLU A 1 84 ? -24.515 -11.030 32.470 1.00 92.81 84 GLU A N 1
ATOM 659 C CA . GLU A 1 84 ? -25.730 -11.849 32.360 1.00 92.81 84 GLU A CA 1
ATOM 660 C C . GLU A 1 84 ? -25.391 -13.302 32.020 1.00 92.81 84 GLU A C 1
ATOM 662 O O . GLU A 1 84 ? -25.776 -14.215 32.749 1.00 92.81 84 GLU A O 1
ATOM 667 N N . LEU A 1 85 ? -24.596 -13.514 30.966 1.00 95.31 85 LEU A N 1
ATOM 668 C CA . LEU A 1 85 ? -24.202 -14.851 30.525 1.00 95.31 85 LEU A CA 1
ATOM 669 C C . LEU A 1 85 ? -23.400 -15.604 31.591 1.00 95.31 85 LEU A C 1
ATOM 671 O O . LEU A 1 85 ? -23.619 -16.794 31.787 1.00 95.31 85 LEU A O 1
ATOM 675 N N . ILE A 1 86 ? -22.490 -14.934 32.303 1.00 92.44 86 ILE A N 1
ATOM 676 C CA . ILE A 1 86 ? -21.735 -15.559 33.399 1.00 92.44 86 ILE A CA 1
ATOM 677 C C . ILE A 1 86 ? -22.672 -15.932 34.555 1.00 92.44 86 ILE A C 1
ATOM 679 O O . ILE A 1 86 ? -22.545 -17.019 35.115 1.00 92.44 86 ILE A O 1
ATOM 683 N N . THR A 1 87 ? -23.613 -15.059 34.919 1.00 92.06 87 THR A N 1
ATOM 684 C CA . THR A 1 87 ? -24.564 -15.342 36.003 1.00 92.06 87 THR A CA 1
ATOM 685 C C . THR A 1 87 ? -25.518 -16.482 35.649 1.00 92.06 87 THR A C 1
ATOM 687 O O . THR A 1 87 ? -25.771 -17.335 36.493 1.00 92.06 87 THR A O 1
ATOM 690 N N . GLU A 1 88 ? -25.991 -16.539 34.402 1.00 95.06 88 GLU A N 1
ATOM 691 C CA . GLU A 1 88 ? -26.939 -17.549 33.924 1.00 95.06 88 GLU A CA 1
ATOM 692 C C . GLU A 1 88 ? -26.274 -18.916 33.730 1.00 95.06 88 GLU A C 1
ATOM 694 O O . GLU A 1 88 ? -26.807 -19.931 34.167 1.00 95.06 88 GLU A O 1
ATOM 699 N N . LEU A 1 89 ? -25.097 -18.955 33.098 1.00 94.81 89 LEU A N 1
ATOM 700 C CA . LEU A 1 89 ? -24.446 -20.212 32.719 1.00 94.81 89 LEU A CA 1
ATOM 701 C C . LEU A 1 89 ? -23.598 -20.823 33.838 1.00 94.81 89 LEU A C 1
ATOM 703 O O . LEU A 1 89 ? -23.394 -22.035 33.847 1.00 94.81 89 LEU A O 1
ATOM 707 N N . CYS A 1 90 ? -23.075 -20.001 34.751 1.00 91.62 90 CYS A N 1
ATOM 708 C CA . CYS A 1 90 ? -22.180 -20.454 35.818 1.00 91.62 90 CYS A CA 1
ATOM 709 C C . CYS A 1 90 ? -22.802 -20.353 37.216 1.00 91.62 90 CYS A C 1
ATOM 711 O O . CYS A 1 90 ? -22.092 -20.591 38.192 1.00 91.62 90 CYS A O 1
ATOM 713 N N . GLU A 1 91 ? -24.071 -19.939 37.327 1.00 90.75 91 GLU A N 1
ATOM 714 C CA . GLU A 1 91 ? -24.758 -19.685 38.607 1.00 90.75 91 GLU A CA 1
ATOM 715 C C . GLU A 1 91 ? -23.952 -18.746 39.535 1.00 90.75 91 GLU A C 1
ATOM 717 O O . GLU A 1 91 ? -23.938 -18.867 40.763 1.00 90.75 91 GLU A O 1
ATOM 722 N N . ALA A 1 92 ? -23.210 -17.812 38.933 1.00 91.00 92 ALA A N 1
ATOM 723 C CA . ALA A 1 92 ? -22.291 -16.933 39.641 1.00 91.00 92 ALA A CA 1
ATOM 724 C C . ALA A 1 92 ? -23.014 -15.726 40.260 1.00 91.00 92 ALA A C 1
ATOM 726 O O . ALA A 1 92 ? -23.993 -15.219 39.721 1.00 91.00 92 ALA A O 1
ATOM 727 N N . ASN A 1 93 ? -22.468 -15.200 41.362 1.00 91.31 93 ASN A N 1
ATOM 728 C CA . ASN A 1 93 ? -22.965 -13.985 42.015 1.00 91.31 93 ASN A CA 1
ATOM 729 C C . ASN A 1 93 ? -22.013 -12.801 41.793 1.00 91.31 93 ASN A C 1
ATOM 731 O O . ASN A 1 93 ? -20.807 -12.906 42.037 1.00 91.31 93 ASN A O 1
ATOM 735 N N . ILE A 1 94 ? -22.559 -11.647 41.401 1.00 89.69 94 ILE A N 1
ATOM 736 C CA . ILE A 1 94 ? -21.790 -10.408 41.223 1.00 89.69 94 ILE A CA 1
ATOM 737 C C . ILE A 1 94 ? -21.477 -9.813 42.600 1.00 89.69 94 ILE A C 1
ATOM 739 O O . ILE A 1 94 ? -22.379 -9.416 43.333 1.00 89.69 94 ILE A O 1
ATOM 743 N N . ARG A 1 95 ? -20.189 -9.741 42.963 1.00 87.44 95 ARG A N 1
ATOM 744 C CA . ARG A 1 95 ? -19.753 -9.180 44.257 1.00 87.44 95 ARG A CA 1
ATOM 745 C C . ARG A 1 95 ? -19.500 -7.678 44.234 1.00 87.44 95 ARG A C 1
ATOM 747 O O . ARG A 1 95 ? -19.749 -7.006 45.226 1.00 87.44 95 ARG A O 1
ATOM 754 N N . ALA A 1 96 ? -18.954 -7.175 43.135 1.00 82.19 96 ALA A N 1
ATOM 755 C CA . ALA A 1 96 ? -18.639 -5.768 42.952 1.00 82.19 96 ALA A CA 1
ATOM 756 C C . ALA A 1 96 ? -18.609 -5.450 41.456 1.00 82.19 96 ALA A C 1
ATOM 758 O O . ALA A 1 96 ? -18.172 -6.277 40.656 1.00 82.19 96 ALA A O 1
ATOM 759 N N . ALA A 1 97 ? -19.039 -4.243 41.103 1.00 77.88 97 ALA A N 1
ATOM 760 C CA . ALA A 1 97 ? -18.921 -3.691 39.763 1.00 77.88 97 ALA A CA 1
ATOM 761 C C . ALA A 1 97 ? -18.406 -2.258 39.891 1.00 77.88 97 ALA A C 1
ATOM 763 O O . ALA A 1 97 ? -18.993 -1.450 40.607 1.00 77.88 97 ALA A O 1
ATOM 764 N N . ASN A 1 98 ? -17.297 -1.960 39.218 1.00 72.44 98 ASN A N 1
ATOM 765 C CA . ASN A 1 98 ? -16.745 -0.615 39.136 1.00 72.44 98 ASN A CA 1
ATOM 766 C C . ASN A 1 98 ? -16.742 -0.189 37.675 1.00 72.44 98 ASN A C 1
ATOM 768 O O . ASN A 1 98 ? -16.159 -0.866 36.831 1.00 72.44 98 ASN A O 1
ATOM 772 N N . TYR A 1 99 ? -17.367 0.952 37.398 1.00 67.25 99 TYR A N 1
ATOM 773 C CA . TYR A 1 99 ? -17.383 1.560 36.078 1.00 67.25 99 TYR A CA 1
ATOM 774 C C . TYR A 1 99 ? -16.585 2.862 36.123 1.00 67.25 99 TYR A C 1
ATOM 776 O O . TYR A 1 99 ? -16.986 3.825 36.774 1.00 67.25 99 TYR A O 1
ATOM 784 N N . VAL A 1 100 ? -15.433 2.890 35.452 1.00 66.69 100 VAL A N 1
ATOM 785 C CA . VAL A 1 100 ? -14.641 4.113 35.284 1.00 66.69 100 VAL A CA 1
ATOM 786 C C . VAL A 1 100 ? -14.935 4.656 33.891 1.00 66.69 100 VAL A C 1
ATOM 788 O O . VAL A 1 100 ? -14.270 4.292 32.924 1.00 66.69 100 VAL A O 1
ATOM 791 N N . ASN A 1 101 ? -15.958 5.506 33.772 1.00 63.34 101 ASN A N 1
ATOM 792 C CA . ASN A 1 101 ? -16.245 6.178 32.506 1.00 63.34 101 ASN A CA 1
ATOM 793 C C . ASN A 1 101 ? -15.367 7.421 32.370 1.00 63.34 101 ASN A C 1
ATOM 795 O O . ASN A 1 101 ? -15.414 8.302 33.229 1.00 63.34 101 ASN A O 1
ATOM 799 N N . LYS A 1 102 ? -14.568 7.509 31.307 1.00 58.59 102 LYS A N 1
ATOM 800 C CA . LYS A 1 102 ? -13.746 8.701 31.057 1.00 58.59 102 LYS A CA 1
ATOM 801 C C . LYS A 1 102 ? -13.567 9.037 29.580 1.00 58.59 102 LYS A C 1
ATOM 803 O O . LYS A 1 102 ? -12.542 9.600 29.205 1.00 58.59 102 LYS A O 1
ATOM 808 N N . MET A 1 103 ? -14.545 8.706 28.740 1.00 64.19 103 MET A N 1
ATOM 809 C CA . MET A 1 103 ? -14.576 9.223 27.372 1.00 64.19 103 MET A CA 1
ATOM 810 C C . MET A 1 103 ? -15.704 10.237 27.222 1.00 64.19 103 MET A C 1
ATOM 812 O O . MET A 1 103 ? -16.867 9.878 27.077 1.00 64.19 103 MET A O 1
ATOM 816 N N . GLU A 1 104 ? -15.338 11.519 27.242 1.00 64.38 104 GLU A N 1
ATOM 817 C CA . GLU A 1 104 ? -16.156 12.560 26.626 1.00 64.38 104 GLU A CA 1
ATOM 818 C C . GLU A 1 104 ? -16.064 12.371 25.114 1.00 64.38 104 GLU A C 1
ATOM 820 O O . GLU A 1 104 ? -15.089 12.766 24.473 1.00 64.38 104 GLU A O 1
ATOM 825 N N . ILE A 1 105 ? -17.057 11.701 24.537 1.00 66.06 105 ILE A N 1
ATOM 826 C CA . ILE A 1 105 ? -17.152 11.592 23.087 1.00 66.06 105 ILE A CA 1
ATOM 827 C C . ILE A 1 105 ? -17.775 12.895 22.597 1.00 66.06 105 ILE A C 1
ATOM 829 O O . ILE A 1 105 ? -18.981 13.112 22.714 1.00 66.06 105 ILE A O 1
ATOM 833 N N . LEU A 1 106 ? -16.934 13.797 22.095 1.00 68.25 106 LEU A N 1
ATOM 834 C CA . LEU A 1 106 ? -17.402 15.008 21.435 1.00 68.25 106 LEU A CA 1
ATOM 835 C C . LEU A 1 106 ? -18.203 14.601 20.196 1.00 68.25 106 LEU A C 1
ATOM 837 O O . LEU A 1 106 ? -17.682 13.925 19.308 1.00 68.25 106 LEU A O 1
ATOM 841 N N . GLN A 1 107 ? -19.468 15.020 20.135 1.00 78.94 107 GLN A N 1
ATOM 842 C CA . GLN A 1 107 ? -20.311 14.790 18.967 1.00 78.94 107 GLN A CA 1
ATOM 843 C C . GLN A 1 107 ? -19.691 15.482 17.753 1.00 78.94 107 GLN A C 1
ATOM 845 O O . GLN A 1 107 ? -19.662 16.712 17.664 1.00 78.94 107 GLN A O 1
ATOM 850 N N . LYS A 1 108 ? -19.183 14.683 16.815 1.00 89.62 108 LYS A N 1
ATOM 851 C CA . LYS A 1 108 ? -18.601 15.188 15.576 1.00 89.62 108 LYS A CA 1
ATOM 852 C C . LYS A 1 108 ? -19.713 15.524 14.594 1.00 89.62 108 LYS A C 1
ATOM 854 O O . LYS A 1 108 ? -20.600 14.710 14.343 1.00 89.62 108 LYS A O 1
ATOM 859 N N . GLN A 1 109 ? -19.638 16.722 14.028 1.00 95.06 109 GLN A N 1
ATOM 860 C CA . GLN A 1 109 ? -20.523 17.162 12.959 1.00 95.06 109 GLN A CA 1
ATOM 861 C C . GLN A 1 109 ? -19.716 17.420 11.694 1.00 95.06 109 GLN A C 1
ATOM 863 O O . GLN A 1 109 ? -18.633 18.005 11.749 1.00 95.06 109 GLN A O 1
ATOM 868 N N . ILE A 1 110 ? -20.256 16.996 10.558 1.00 97.19 110 ILE A N 1
ATOM 869 C CA . ILE A 1 110 ? -19.680 17.238 9.238 1.00 97.19 110 ILE A CA 1
ATOM 870 C C . ILE A 1 110 ? -20.733 17.924 8.380 1.00 97.19 110 ILE A C 1
ATOM 872 O O . ILE A 1 110 ? -21.891 17.513 8.342 1.00 97.19 110 ILE A O 1
ATOM 876 N N . ASN A 1 111 ? -20.316 18.986 7.695 1.00 97.69 111 ASN A N 1
ATOM 877 C CA . ASN A 1 111 ? -21.169 19.699 6.762 1.00 97.69 111 ASN A CA 1
ATOM 878 C C . ASN A 1 111 ? -20.954 19.155 5.344 1.00 97.69 111 ASN A C 1
ATOM 880 O O . ASN A 1 111 ? -19.861 19.301 4.796 1.00 97.69 111 ASN A O 1
ATOM 884 N N . LEU A 1 112 ? -21.987 18.547 4.765 1.00 97.38 112 LEU A N 1
ATOM 885 C CA . LEU A 1 112 ? -22.001 18.071 3.385 1.00 97.38 112 LEU A CA 1
ATOM 886 C C . LEU A 1 112 ? -22.649 19.122 2.491 1.00 97.38 112 LEU A C 1
ATOM 888 O O . LEU A 1 112 ? -23.835 19.404 2.625 1.00 97.38 112 LEU A O 1
ATOM 892 N N . ARG A 1 113 ? -21.900 19.684 1.546 1.00 95.44 113 ARG A N 1
ATOM 893 C CA . ARG A 1 113 ? -22.409 20.665 0.583 1.00 95.44 113 ARG A CA 1
ATOM 894 C C . ARG A 1 113 ? -22.895 19.964 -0.673 1.00 95.44 113 ARG A C 1
ATOM 896 O O . ARG A 1 113 ? -22.167 19.163 -1.260 1.00 95.44 113 ARG A O 1
ATOM 903 N N . LEU A 1 114 ? -24.079 20.349 -1.150 1.00 92.25 114 LEU A N 1
ATOM 904 C CA . LEU A 1 114 ? -24.645 19.811 -2.390 1.00 92.25 114 LEU A CA 1
ATOM 905 C C . LEU A 1 114 ? -23.681 19.980 -3.571 1.00 92.25 114 LEU A C 1
ATOM 907 O O . LEU A 1 114 ? -23.464 19.036 -4.323 1.00 92.25 114 LEU A O 1
ATOM 911 N N . LYS A 1 115 ? -23.044 21.151 -3.679 1.00 91.75 115 LYS A N 1
ATOM 912 C CA . LYS A 1 115 ? -22.057 21.438 -4.727 1.00 91.75 115 LYS A CA 1
ATOM 913 C C . LYS A 1 115 ? -20.885 20.450 -4.722 1.00 91.75 115 LYS A C 1
ATOM 915 O O . LYS A 1 115 ? -20.519 19.925 -5.766 1.00 91.75 115 LYS A O 1
ATOM 920 N N . ASN A 1 116 ? -20.314 20.165 -3.554 1.00 94.06 116 ASN A N 1
ATOM 921 C CA . ASN A 1 116 ? -19.174 19.253 -3.456 1.00 94.06 116 ASN A CA 1
ATOM 922 C C . ASN A 1 116 ? -19.572 17.823 -3.807 1.00 94.06 116 ASN A C 1
ATOM 924 O O . ASN A 1 116 ? -18.856 17.153 -4.545 1.00 94.06 116 ASN A O 1
ATOM 928 N N . LEU A 1 117 ? -20.739 17.383 -3.328 1.00 92.31 117 LEU A N 1
ATOM 929 C CA . LEU A 1 117 ? -21.309 16.093 -3.698 1.00 92.31 117 LEU A CA 1
ATOM 930 C C . LEU A 1 117 ? -21.451 15.973 -5.224 1.00 92.31 117 LEU A C 1
ATOM 932 O O . LEU A 1 117 ? -21.056 14.961 -5.803 1.00 92.31 117 LEU A O 1
ATOM 936 N N . THR A 1 118 ? -21.981 17.008 -5.886 1.00 88.94 118 THR A N 1
ATOM 937 C CA . THR A 1 118 ? -22.173 16.997 -7.342 1.00 88.94 118 THR A CA 1
ATOM 938 C C . THR A 1 118 ? -20.872 17.068 -8.123 1.00 88.94 118 THR A C 1
ATOM 940 O O . THR A 1 118 ? -20.760 16.380 -9.137 1.00 88.94 118 THR A O 1
ATOM 943 N N . ASP A 1 119 ? -19.906 17.859 -7.658 1.00 89.12 119 ASP A N 1
ATOM 944 C CA . ASP A 1 119 ? -18.617 18.051 -8.324 1.00 89.12 119 ASP A CA 1
ATOM 945 C C . ASP A 1 119 ? -17.755 16.783 -8.227 1.00 89.12 119 ASP A C 1
ATOM 947 O O . ASP A 1 119 ? -17.123 16.390 -9.205 1.00 89.12 119 ASP A O 1
ATOM 951 N N . ILE A 1 120 ? -17.768 16.106 -7.073 1.00 91.81 120 ILE A N 1
ATOM 952 C CA . ILE A 1 120 ? -16.971 14.895 -6.838 1.00 91.81 120 ILE A CA 1
ATOM 953 C C . ILE A 1 120 ? -17.587 13.670 -7.522 1.00 91.81 120 ILE A C 1
ATOM 955 O O . ILE A 1 120 ? -16.867 12.909 -8.164 1.00 91.81 120 ILE A O 1
ATOM 959 N N . LEU A 1 121 ? -18.905 13.469 -7.410 1.00 89.06 121 LEU A N 1
ATOM 960 C CA . LEU A 1 121 ? -19.573 12.300 -8.000 1.00 89.06 121 LEU A CA 1
ATOM 961 C C . LEU A 1 121 ? -19.993 12.508 -9.466 1.00 89.06 121 LEU A C 1
ATOM 963 O O . LEU A 1 121 ? -20.523 11.592 -10.091 1.00 89.06 121 LEU A O 1
ATOM 967 N N . GLY A 1 122 ? -19.790 13.703 -10.032 1.00 79.62 122 GLY A N 1
ATOM 968 C CA . GLY A 1 122 ? -20.134 14.008 -11.427 1.00 79.62 122 GLY A CA 1
ATOM 969 C C . GLY A 1 122 ? -21.643 14.054 -11.704 1.00 79.62 122 GLY A C 1
ATOM 970 O O . GLY A 1 122 ? -22.086 13.798 -12.824 1.00 79.62 122 GLY A O 1
ATOM 971 N N . ASN A 1 123 ? -22.451 14.357 -10.685 1.00 67.50 123 ASN A N 1
ATOM 972 C CA . ASN A 1 123 ? -23.913 14.284 -10.744 1.00 67.50 123 ASN A CA 1
ATOM 973 C C . ASN A 1 123 ? -24.586 15.512 -11.400 1.00 67.50 123 ASN A C 1
ATOM 975 O O . ASN A 1 123 ? -25.740 15.429 -11.819 1.00 67.50 123 ASN A O 1
ATOM 979 N N . SER A 1 124 ? -23.889 16.644 -11.530 1.00 61.72 124 SER A N 1
ATOM 980 C CA . SER A 1 124 ? -24.488 17.923 -11.963 1.00 61.72 124 SER A CA 1
ATOM 981 C C . SER A 1 124 ? -25.220 17.873 -13.315 1.00 61.72 124 SER A C 1
ATOM 983 O O . SER A 1 124 ? -26.138 18.656 -13.537 1.00 61.72 124 SER A O 1
ATOM 985 N N . HIS A 1 125 ? -24.860 16.938 -14.200 1.00 60.06 125 HIS A N 1
ATOM 986 C CA . HIS A 1 125 ? -25.468 16.789 -15.527 1.00 60.06 125 HIS A CA 1
ATOM 987 C C . HIS A 1 125 ? -26.455 15.619 -15.668 1.00 60.06 125 HIS A C 1
ATOM 989 O O . HIS A 1 125 ? -27.160 15.557 -16.673 1.00 60.06 125 HIS A O 1
ATOM 995 N N . TYR A 1 126 ? -26.526 14.703 -14.695 1.00 64.81 126 TYR A N 1
ATOM 996 C CA . TYR A 1 126 ? -27.236 13.423 -14.849 1.00 64.81 126 TYR A CA 1
ATOM 997 C C . TYR A 1 126 ? -28.366 13.192 -13.834 1.00 64.81 126 TYR A C 1
ATOM 999 O O . TYR A 1 126 ? -29.053 12.179 -13.938 1.00 64.81 126 TYR A O 1
ATOM 1007 N N . ASN A 1 127 ? -28.590 14.111 -12.881 1.00 69.38 127 ASN A N 1
ATOM 1008 C CA . ASN A 1 127 ? -29.657 14.032 -11.864 1.00 69.38 127 ASN A CA 1
ATOM 1009 C C . ASN A 1 127 ? -29.749 12.658 -11.151 1.00 69.38 127 ASN A C 1
ATOM 1011 O O . ASN A 1 127 ? -30.824 12.206 -10.766 1.00 69.38 127 ASN A O 1
ATOM 1015 N N . LEU A 1 128 ? -28.614 11.983 -10.967 1.00 75.25 128 LEU A N 1
ATOM 1016 C CA . LEU A 1 128 ? -28.468 10.691 -10.291 1.00 75.25 128 LEU A CA 1
ATOM 1017 C C . LEU A 1 128 ? -28.711 10.775 -8.779 1.00 75.25 128 LEU A C 1
ATOM 1019 O O . LEU A 1 128 ? -29.175 9.799 -8.182 1.00 75.25 128 LEU A O 1
ATOM 1023 N N . LEU A 1 129 ? -28.389 11.915 -8.164 1.00 83.12 129 LEU A N 1
ATOM 1024 C CA . LEU A 1 129 ? -28.631 12.203 -6.748 1.00 83.12 129 LEU A CA 1
ATOM 1025 C C . LEU A 1 129 ? -29.415 13.510 -6.629 1.00 83.12 129 LEU A C 1
ATOM 1027 O O . LEU A 1 129 ? -28.844 14.597 -6.725 1.00 83.12 129 LEU A O 1
ATOM 1031 N N . ASP A 1 130 ? -30.727 13.405 -6.445 1.00 87.25 130 ASP A N 1
ATOM 1032 C CA . ASP A 1 130 ? -31.518 14.529 -5.958 1.00 87.25 130 ASP A CA 1
ATOM 1033 C C . ASP A 1 130 ? -31.429 14.616 -4.425 1.00 87.25 130 ASP A C 1
ATOM 1035 O O . ASP A 1 130 ? -30.922 13.720 -3.744 1.00 87.25 130 ASP A O 1
ATOM 1039 N N . VAL A 1 131 ? -31.910 15.727 -3.872 1.00 90.81 131 VAL A N 1
ATOM 1040 C CA . VAL A 1 131 ? -31.789 16.016 -2.437 1.00 90.81 131 VAL A CA 1
ATOM 1041 C C . VAL A 1 131 ? -32.533 14.972 -1.587 1.00 90.81 131 VAL A C 1
ATOM 1043 O O . VAL A 1 131 ? -32.036 14.563 -0.545 1.00 90.81 131 VAL A O 1
ATOM 1046 N N . ASN A 1 132 ? -33.677 14.470 -2.063 1.00 92.56 132 ASN A N 1
ATOM 1047 C CA . ASN A 1 132 ? -34.482 13.472 -1.347 1.00 92.56 132 ASN A CA 1
ATOM 1048 C C . ASN A 1 132 ? -33.810 12.091 -1.328 1.00 92.56 132 ASN A C 1
ATOM 1050 O O . ASN A 1 132 ? -33.935 11.332 -0.368 1.00 92.56 132 ASN A O 1
ATOM 1054 N N . LYS A 1 133 ? -33.083 11.747 -2.389 1.00 91.94 133 LYS A N 1
ATOM 1055 C CA . LYS A 1 133 ? -32.313 10.511 -2.462 1.00 91.94 133 LYS A CA 1
ATOM 1056 C C . LYS A 1 133 ? -31.102 10.554 -1.542 1.00 91.94 133 LYS A C 1
ATOM 1058 O O . LYS A 1 133 ? -30.803 9.543 -0.914 1.00 91.94 133 LYS A O 1
ATOM 1063 N N . VAL A 1 134 ? -30.447 11.709 -1.424 1.00 94.38 134 VAL A N 1
ATOM 1064 C CA . VAL A 1 134 ? -29.389 11.916 -0.425 1.00 94.38 134 VAL A CA 1
ATOM 1065 C C . VAL A 1 134 ? -29.951 11.749 0.988 1.00 94.38 134 VAL A C 1
ATOM 1067 O O . VAL A 1 134 ? -29.382 10.971 1.750 1.00 94.38 134 VAL A O 1
ATOM 1070 N N . ASP A 1 135 ? -31.098 12.366 1.298 1.00 96.19 135 ASP A N 1
ATOM 1071 C CA . ASP A 1 135 ? -31.790 12.197 2.587 1.00 96.19 135 ASP A CA 1
ATOM 1072 C C . ASP A 1 135 ? -32.031 10.705 2.893 1.00 96.19 135 ASP A C 1
ATOM 1074 O O . ASP A 1 135 ? -31.599 10.197 3.927 1.00 96.19 135 ASP A O 1
ATOM 1078 N N . SER A 1 136 ? -32.613 9.962 1.942 1.00 96.62 136 SER A N 1
ATOM 1079 C CA . SER A 1 136 ? -32.881 8.524 2.098 1.00 96.62 136 SER A CA 1
ATOM 1080 C C . SER A 1 136 ? -31.616 7.685 2.311 1.00 96.62 136 SER A C 1
ATOM 1082 O O . SER A 1 136 ? -31.643 6.687 3.034 1.00 96.62 136 SER A O 1
ATOM 1084 N N . ILE A 1 137 ? -30.503 8.044 1.667 1.00 96.50 137 ILE A N 1
ATOM 1085 C CA . ILE A 1 137 ? -29.230 7.337 1.838 1.00 96.50 137 ILE A CA 1
ATOM 1086 C C . ILE A 1 137 ? -28.656 7.601 3.232 1.00 96.50 137 ILE A C 1
ATOM 1088 O O . ILE A 1 137 ? -28.261 6.648 3.903 1.00 96.50 137 ILE A O 1
ATOM 1092 N N . LEU A 1 138 ? -28.651 8.855 3.688 1.00 97.31 138 LEU A N 1
ATOM 1093 C CA . LEU A 1 138 ? -28.175 9.219 5.025 1.00 97.31 138 LEU A CA 1
ATOM 1094 C C . LEU A 1 138 ? -29.014 8.547 6.126 1.00 97.31 138 LEU A C 1
ATOM 1096 O O . LEU A 1 138 ? -28.451 8.023 7.087 1.00 97.31 138 LEU A O 1
ATOM 1100 N N . GLU A 1 139 ? -30.336 8.460 5.945 1.00 96.94 139 GLU A N 1
ATOM 1101 C CA . GLU A 1 139 ? -31.229 7.713 6.842 1.00 96.94 139 GLU A CA 1
ATOM 1102 C C . GLU A 1 139 ? -30.884 6.217 6.891 1.00 96.94 139 GLU A C 1
ATOM 1104 O O . GLU A 1 139 ? -30.756 5.649 7.975 1.00 96.94 139 GLU A O 1
ATOM 1109 N N . LYS A 1 140 ? -30.674 5.569 5.734 1.00 96.38 140 LYS A N 1
ATOM 1110 C CA . LYS A 1 140 ? -30.285 4.144 5.661 1.00 96.38 140 LYS A CA 1
ATOM 1111 C C . LYS A 1 140 ? -28.925 3.864 6.291 1.00 96.38 140 LYS A C 1
ATOM 1113 O O . LYS A 1 140 ? -28.719 2.779 6.829 1.00 96.38 140 LYS A O 1
ATOM 1118 N N . LEU A 1 141 ? -28.003 4.819 6.202 1.00 95.50 141 LEU A N 1
ATOM 1119 C CA . LEU A 1 141 ? -26.697 4.758 6.857 1.00 95.50 141 LEU A CA 1
ATOM 1120 C C . LEU A 1 141 ? -26.788 4.995 8.372 1.00 95.50 141 LEU A C 1
ATOM 1122 O O . LEU A 1 141 ? -25.816 4.744 9.081 1.00 95.50 141 LEU A O 1
ATOM 1126 N N . GLY A 1 142 ? -27.938 5.455 8.873 1.00 95.38 142 GLY A N 1
ATOM 1127 C CA . GLY A 1 142 ? -28.126 5.787 10.280 1.00 95.38 142 GLY A CA 1
ATOM 1128 C C . GLY A 1 142 ? -27.364 7.042 10.692 1.00 95.38 142 GLY A C 1
ATOM 1129 O O . GLY A 1 142 ? -26.909 7.123 11.830 1.00 95.38 142 GLY A O 1
ATOM 1130 N N . PHE A 1 143 ? -27.179 7.998 9.776 1.00 96.12 143 PHE A N 1
ATOM 1131 C CA . PHE A 1 143 ? -26.544 9.284 10.054 1.00 96.12 143 PHE A CA 1
ATOM 1132 C C . PHE A 1 143 ? -27.625 10.310 10.380 1.00 96.12 143 PHE A C 1
ATOM 1134 O O . PHE A 1 143 ? -28.353 10.707 9.476 1.00 96.12 143 PHE A O 1
ATOM 1141 N N . PRO A 1 144 ? -27.767 10.766 11.637 1.00 96.00 144 PRO A N 1
ATOM 1142 C CA . PRO A 1 144 ? -28.680 11.856 11.943 1.00 96.00 144 PRO A CA 1
ATOM 1143 C C . PRO A 1 144 ? -28.211 13.128 11.238 1.00 96.00 144 PRO A C 1
ATOM 1145 O O . PRO A 1 144 ? -27.028 13.470 11.284 1.00 96.00 144 PRO A O 1
ATOM 1148 N N . PHE A 1 145 ? -29.120 13.853 10.594 1.00 97.12 145 PHE A N 1
ATOM 1149 C CA . PHE A 1 145 ? -28.771 15.089 9.903 1.00 97.12 145 PHE A CA 1
ATOM 1150 C C . PHE A 1 145 ? -29.853 16.153 10.033 1.00 97.12 145 PHE A C 1
ATOM 1152 O O . PHE A 1 145 ? -31.033 15.866 10.212 1.00 97.12 145 PHE A O 1
ATOM 1159 N N . THR A 1 146 ? -29.434 17.409 9.906 1.00 97.38 146 THR A N 1
ATOM 1160 C CA . THR A 1 146 ? -30.328 18.547 9.693 1.00 97.38 146 THR A CA 1
ATOM 1161 C C . THR A 1 146 ? -30.104 19.083 8.289 1.00 97.38 146 THR A C 1
ATOM 1163 O O . THR A 1 146 ? -29.004 19.529 7.953 1.00 97.38 146 THR A O 1
ATOM 1166 N N . ARG A 1 147 ? -31.153 19.041 7.468 1.00 94.88 147 ARG A N 1
ATOM 1167 C CA . ARG A 1 147 ? -31.135 19.582 6.109 1.00 94.88 147 ARG A CA 1
ATOM 1168 C C . ARG A 1 147 ? -31.266 21.105 6.140 1.00 94.88 147 ARG A C 1
ATOM 1170 O O . ARG A 1 147 ? -32.142 21.644 6.815 1.00 94.88 147 ARG A O 1
ATOM 1177 N N . GLN A 1 148 ? -30.417 21.786 5.380 1.00 93.75 148 GLN A N 1
ATOM 1178 C CA . GLN A 1 148 ? -30.525 23.218 5.092 1.00 93.75 148 GLN A CA 1
ATOM 1179 C C . GLN A 1 148 ? -30.746 23.422 3.583 1.00 93.75 148 GLN A C 1
ATOM 1181 O O . GLN A 1 148 ? -30.984 22.466 2.847 1.00 93.75 148 GLN A O 1
ATOM 1186 N N . GLN A 1 149 ? -30.711 24.671 3.104 1.00 88.00 149 GLN A N 1
ATOM 1187 C CA . GLN A 1 149 ? -30.992 24.977 1.693 1.00 88.00 149 GLN A CA 1
ATOM 1188 C C . GLN A 1 149 ? -29.989 24.333 0.721 1.00 88.00 149 GLN A C 1
ATOM 1190 O O . GLN A 1 149 ? -30.408 23.756 -0.278 1.00 88.00 149 GLN A O 1
ATOM 1195 N N . GLU A 1 150 ? -28.687 24.402 1.015 1.00 91.00 150 GLU A N 1
ATOM 1196 C CA . GLU A 1 15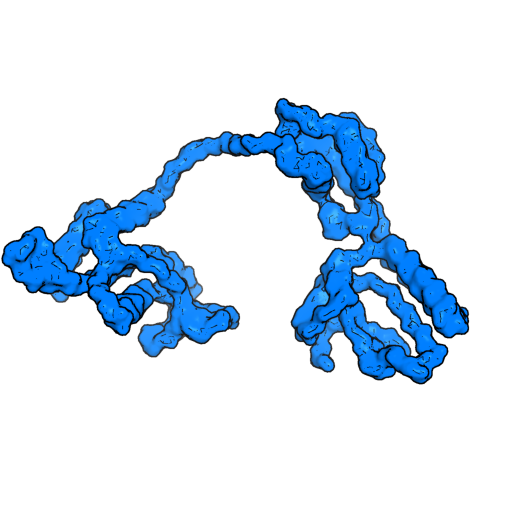0 ? -27.618 23.938 0.105 1.00 91.00 150 GLU A CA 1
ATOM 1197 C C . GLU A 1 150 ? -26.679 22.894 0.735 1.00 91.00 150 GLU A C 1
ATOM 1199 O O . GLU A 1 150 ? -25.644 22.539 0.157 1.00 91.00 150 GLU A O 1
ATOM 1204 N N . ASN A 1 151 ? -26.996 22.420 1.942 1.00 95.88 151 ASN A N 1
ATOM 1205 C CA . ASN A 1 151 ? -26.139 21.502 2.679 1.00 95.88 151 ASN A CA 1
ATOM 1206 C C . ASN A 1 151 ? -26.908 20.616 3.678 1.00 95.88 151 ASN A C 1
ATOM 1208 O O . ASN A 1 151 ? -28.099 20.818 3.940 1.00 95.88 151 ASN A O 1
ATOM 1212 N N . TRP A 1 152 ? -26.181 19.656 4.247 1.00 97.88 152 TRP A N 1
ATOM 1213 C CA . TRP A 1 152 ? -26.599 18.816 5.362 1.00 97.88 152 TRP A CA 1
ATOM 1214 C C . TRP A 1 152 ? -25.594 18.930 6.498 1.00 97.88 152 TRP A C 1
ATOM 1216 O O . TRP A 1 152 ? -24.404 18.677 6.307 1.00 97.88 152 TRP A O 1
ATOM 1226 N N . VAL A 1 153 ? -26.081 19.239 7.698 1.00 97.81 153 VAL A N 1
ATOM 1227 C CA . VAL A 1 153 ? -25.287 19.130 8.925 1.00 97.81 153 VAL A CA 1
ATOM 1228 C C . VAL A 1 153 ? -25.501 17.738 9.492 1.00 97.81 153 VAL A C 1
ATOM 1230 O O . VAL A 1 153 ? -26.574 17.443 10.014 1.00 97.81 153 VAL A O 1
ATOM 1233 N N . ILE A 1 154 ? -24.496 16.880 9.353 1.00 97.69 154 ILE A N 1
ATOM 1234 C CA . ILE A 1 154 ? -24.576 15.453 9.656 1.00 97.69 154 ILE A CA 1
ATOM 1235 C C . ILE A 1 154 ? -23.847 15.183 10.969 1.00 97.69 154 ILE A C 1
ATOM 1237 O O . ILE A 1 154 ? -22.675 15.530 11.117 1.00 97.69 154 ILE A O 1
ATOM 1241 N N . GLN A 1 155 ? -24.534 14.564 11.924 1.00 95.88 155 GLN A N 1
ATOM 1242 C CA . GLN A 1 155 ? -23.942 14.057 13.157 1.00 95.88 155 GLN A CA 1
ATOM 1243 C C . GLN A 1 155 ? -23.358 12.673 12.888 1.00 95.88 155 GLN A C 1
ATOM 1245 O O . GLN A 1 155 ? -24.058 11.778 12.419 1.00 95.88 155 GLN A O 1
ATOM 1250 N N . ILE A 1 156 ? -22.074 12.491 13.183 1.00 94.00 156 ILE A N 1
ATOM 1251 C CA . ILE A 1 156 ? -21.398 11.217 12.944 1.00 94.00 156 ILE A CA 1
ATOM 1252 C C . ILE A 1 156 ? -21.650 10.287 14.133 1.00 94.00 156 ILE A C 1
ATOM 1254 O O . ILE A 1 156 ? -21.294 10.650 15.257 1.00 94.00 156 ILE A O 1
ATOM 1258 N N . PRO A 1 157 ? -22.240 9.096 13.919 1.00 90.06 157 PRO A N 1
ATOM 1259 C CA . PRO A 1 157 ? -22.407 8.113 14.983 1.00 90.06 157 PRO A CA 1
ATOM 1260 C C . PRO A 1 157 ? -21.060 7.686 15.575 1.00 90.06 157 PRO A C 1
ATOM 1262 O O . PRO A 1 157 ? -20.080 7.544 14.843 1.00 90.06 157 PRO A O 1
ATOM 1265 N N . ASN A 1 158 ? -21.012 7.385 16.878 1.00 85.81 158 ASN A N 1
ATOM 1266 C CA . ASN A 1 158 ? -19.744 7.082 17.558 1.00 85.81 158 ASN A CA 1
ATOM 1267 C C . ASN A 1 158 ? -19.007 5.880 16.948 1.00 85.81 158 ASN A C 1
ATOM 1269 O O . ASN A 1 158 ? -17.782 5.883 16.839 1.00 85.81 158 ASN A O 1
ATOM 1273 N N . HIS A 1 159 ? -19.761 4.893 16.459 1.00 85.50 159 HIS A N 1
ATOM 1274 C CA . HIS A 1 159 ? -19.229 3.711 15.781 1.00 85.50 159 HIS A CA 1
ATOM 1275 C C . HIS A 1 159 ? -18.587 3.986 14.413 1.00 85.50 159 HIS A C 1
ATOM 1277 O O . HIS A 1 159 ? -17.937 3.091 13.880 1.00 85.50 159 HIS A O 1
ATOM 1283 N N . ARG A 1 160 ? -18.773 5.189 13.851 1.00 89.56 160 ARG A N 1
ATOM 1284 C CA . ARG A 1 160 ? -18.171 5.646 12.587 1.00 89.56 160 ARG A CA 1
ATOM 1285 C C . ARG A 1 160 ? -17.157 6.784 12.771 1.00 89.56 160 ARG A C 1
ATOM 1287 O O . ARG A 1 160 ? -16.642 7.319 11.795 1.00 89.56 160 ARG A O 1
ATOM 1294 N N . LEU A 1 161 ? -16.845 7.185 14.011 1.00 86.44 161 LEU A N 1
ATOM 1295 C CA . LEU A 1 161 ? -15.907 8.291 14.272 1.00 86.44 161 LEU A CA 1
ATOM 1296 C C . LEU A 1 161 ? -14.476 8.009 13.796 1.00 86.44 161 LEU A C 1
ATOM 1298 O O . LEU A 1 161 ? -13.709 8.951 13.617 1.00 86.44 161 LEU A O 1
ATOM 1302 N N . SER A 1 162 ? -14.108 6.736 13.633 1.00 83.38 162 SER A N 1
ATOM 1303 C CA . SER A 1 162 ? -12.770 6.329 13.193 1.00 83.38 162 SER A CA 1
ATOM 1304 C C . SER A 1 162 ? -12.554 6.380 11.685 1.00 83.38 162 SER A C 1
ATOM 1306 O O . SER A 1 162 ? -11.406 6.358 11.253 1.00 83.38 162 SER A O 1
ATOM 1308 N N . ASP A 1 163 ? -13.625 6.357 10.896 1.00 89.44 163 ASP A N 1
ATOM 1309 C CA . ASP A 1 163 ? -13.566 6.250 9.437 1.00 89.44 163 ASP A CA 1
ATOM 1310 C C . ASP A 1 163 ? -14.277 7.401 8.719 1.00 89.44 163 ASP A C 1
ATOM 1312 O O . ASP A 1 163 ? -13.899 7.721 7.598 1.00 89.44 163 ASP A O 1
ATOM 1316 N N . ILE A 1 164 ? -15.245 8.067 9.359 1.00 94.12 164 ILE A N 1
ATOM 1317 C CA . ILE A 1 164 ? -15.915 9.251 8.813 1.00 94.12 164 ILE A CA 1
ATOM 1318 C C . ILE A 1 164 ? -15.345 10.503 9.473 1.00 94.12 164 ILE A C 1
ATOM 1320 O O . ILE A 1 164 ? -15.779 10.938 10.549 1.00 94.12 164 ILE A O 1
ATOM 1324 N N . GLU A 1 165 ? -14.342 11.098 8.827 1.00 92.75 165 GLU A N 1
ATOM 1325 C CA . GLU A 1 165 ? -13.615 12.232 9.375 1.00 92.75 165 GLU A CA 1
ATOM 1326 C C . GLU A 1 165 ? -13.890 13.570 8.699 1.00 92.75 165 GLU A C 1
ATOM 1328 O O . GLU A 1 165 ? -13.806 14.612 9.360 1.00 92.75 165 GLU A O 1
ATOM 1333 N N . GLN A 1 166 ? -14.207 13.534 7.413 1.00 96.00 166 GLN A N 1
ATOM 1334 C CA . GLN A 1 166 ? -14.308 14.674 6.521 1.00 96.00 166 GLN A CA 1
ATOM 1335 C C . GLN A 1 166 ? -15.539 14.555 5.615 1.00 96.00 166 GLN A C 1
ATOM 1337 O O . GLN A 1 166 ? -16.163 13.506 5.482 1.00 96.00 166 GLN A O 1
ATOM 1342 N N . GLU A 1 167 ? -15.877 15.658 4.948 1.00 97.25 167 GLU A N 1
ATOM 1343 C CA . GLU A 1 167 ? -16.976 15.714 3.975 1.00 97.25 167 GLU A CA 1
ATOM 1344 C C . GLU A 1 167 ? -16.836 14.652 2.869 1.00 97.25 167 GLU A C 1
ATOM 1346 O O . GLU A 1 167 ? -17.831 14.053 2.468 1.00 97.25 167 GLU A O 1
ATOM 1351 N N . ILE A 1 168 ? -15.607 14.381 2.410 1.00 97.62 168 ILE A N 1
ATOM 1352 C CA . ILE A 1 168 ? -15.335 13.394 1.356 1.00 97.62 168 ILE A CA 1
ATOM 1353 C C . ILE A 1 168 ? -15.718 11.965 1.761 1.00 97.62 168 ILE A C 1
ATOM 1355 O O . ILE A 1 168 ? -16.166 11.206 0.908 1.00 97.62 168 ILE A O 1
ATOM 1359 N N . ASP A 1 169 ? -15.619 11.619 3.046 1.00 97.56 169 ASP A N 1
ATOM 1360 C CA . ASP A 1 169 ? -15.940 10.273 3.533 1.00 97.56 169 ASP A CA 1
ATOM 1361 C C . ASP A 1 169 ? -17.454 10.024 3.467 1.00 97.56 169 ASP A C 1
ATOM 1363 O O . ASP A 1 169 ? -17.914 8.941 3.122 1.00 97.56 169 ASP A O 1
ATOM 1367 N N . ILE A 1 170 ? -18.257 11.068 3.697 1.00 97.50 170 ILE A N 1
ATOM 1368 C CA . ILE A 1 170 ? -19.712 11.010 3.507 1.00 97.50 170 ILE A CA 1
ATOM 1369 C C . ILE A 1 170 ? -20.062 10.911 2.020 1.00 97.50 170 ILE A C 1
ATOM 1371 O O . ILE A 1 170 ? -20.976 10.179 1.643 1.00 97.50 170 ILE A O 1
ATOM 1375 N N . ILE A 1 171 ? -19.345 11.644 1.166 1.00 96.50 171 ILE A N 1
ATOM 1376 C CA . ILE A 1 171 ? -19.533 11.578 -0.289 1.00 96.50 171 ILE A CA 1
ATOM 1377 C C . ILE A 1 171 ? -19.219 10.169 -0.809 1.00 96.50 171 ILE A C 1
ATOM 1379 O O . ILE A 1 171 ? -19.957 9.663 -1.657 1.00 96.50 171 ILE A O 1
ATOM 1383 N N . GLU A 1 172 ? -18.176 9.523 -0.283 1.00 97.12 172 GLU A N 1
ATOM 1384 C CA . GLU A 1 172 ? -17.859 8.122 -0.567 1.00 97.12 172 GLU A CA 1
ATOM 1385 C C . GLU A 1 172 ? -19.004 7.204 -0.136 1.00 97.12 172 GLU A C 1
ATOM 1387 O O . GLU A 1 172 ? -19.499 6.457 -0.977 1.00 97.12 172 GLU A O 1
ATOM 1392 N N . GLU A 1 173 ? -19.512 7.329 1.095 1.00 97.12 173 GLU A N 1
ATOM 1393 C CA . GLU A 1 173 ? -20.622 6.497 1.577 1.00 97.12 173 GLU A CA 1
ATOM 1394 C C . GLU A 1 173 ? -21.887 6.671 0.721 1.00 97.12 173 GLU A C 1
ATOM 1396 O O . GLU A 1 173 ? -22.565 5.692 0.392 1.00 97.12 173 GLU A O 1
ATOM 1401 N N . ILE A 1 174 ? -22.189 7.903 0.295 1.00 95.62 174 ILE A N 1
ATOM 1402 C CA . ILE A 1 174 ? -23.298 8.175 -0.625 1.00 95.62 174 ILE A CA 1
ATOM 1403 C C . ILE A 1 174 ? -23.050 7.503 -1.977 1.00 95.62 174 ILE A C 1
ATOM 1405 O O . ILE A 1 174 ? -23.938 6.822 -2.493 1.00 95.62 174 ILE A O 1
ATOM 1409 N N . GLY A 1 175 ? -21.848 7.651 -2.540 1.00 93.94 175 GLY A N 1
ATOM 1410 C CA . GLY A 1 175 ? -21.452 7.003 -3.789 1.00 93.94 175 GLY A CA 1
ATOM 1411 C C . GLY A 1 175 ? -21.516 5.475 -3.712 1.00 93.94 175 GLY A C 1
ATOM 1412 O O . GLY A 1 175 ? -22.005 4.826 -4.639 1.00 93.94 175 GLY A O 1
ATOM 1413 N N . ARG A 1 176 ? -21.110 4.898 -2.578 1.00 95.19 176 ARG A N 1
ATOM 1414 C CA . ARG A 1 176 ? -21.110 3.462 -2.297 1.00 95.19 176 ARG A CA 1
ATOM 1415 C C . ARG A 1 176 ? -22.522 2.893 -2.215 1.00 95.19 176 ARG A C 1
ATOM 1417 O O . ARG A 1 176 ? -22.789 1.864 -2.833 1.00 95.19 176 ARG A O 1
ATOM 1424 N N . ILE A 1 177 ? -23.432 3.554 -1.494 1.00 95.19 177 ILE A N 1
ATOM 1425 C CA . ILE A 1 177 ? -24.839 3.127 -1.388 1.00 95.19 177 ILE A CA 1
ATOM 1426 C C . ILE A 1 177 ? -25.588 3.335 -2.706 1.00 95.19 177 ILE A C 1
ATOM 1428 O O . ILE A 1 177 ? -26.397 2.492 -3.091 1.00 95.19 177 ILE A O 1
ATOM 1432 N N . GLN A 1 178 ? -25.302 4.427 -3.416 1.00 91.19 178 GLN A N 1
ATOM 1433 C CA . GLN A 1 178 ? -25.834 4.664 -4.755 1.00 91.19 178 GLN A CA 1
ATOM 1434 C C . GLN A 1 178 ? -25.322 3.626 -5.767 1.00 91.19 178 GLN A C 1
ATOM 1436 O O . GLN A 1 178 ? -26.038 3.248 -6.691 1.00 91.19 178 GLN A O 1
ATOM 1441 N N . GLY A 1 179 ? -24.099 3.137 -5.567 1.00 91.62 179 GLY A N 1
ATOM 1442 C CA . GLY A 1 179 ? -23.416 2.191 -6.432 1.00 91.62 179 GLY A CA 1
ATOM 1443 C C . GLY A 1 179 ? -22.584 2.909 -7.489 1.00 91.62 179 GLY A C 1
ATOM 1444 O O . GLY A 1 179 ? -23.123 3.560 -8.385 1.00 91.62 179 GLY A O 1
ATOM 1445 N N . PHE A 1 180 ? -21.261 2.726 -7.434 1.00 90.19 180 PHE A N 1
ATOM 1446 C CA . PHE A 1 180 ? -20.328 3.444 -8.310 1.00 90.19 180 PHE A CA 1
ATOM 1447 C C . PHE A 1 180 ? -20.578 3.233 -9.812 1.00 90.19 180 PHE A C 1
ATOM 1449 O O . PHE A 1 180 ? -20.328 4.127 -10.614 1.00 90.19 180 PHE A O 1
ATOM 1456 N N . ASN A 1 181 ? -21.151 2.090 -10.192 1.00 88.88 181 ASN A N 1
ATOM 1457 C CA . ASN A 1 181 ? -21.478 1.767 -11.584 1.00 88.88 181 ASN A CA 1
ATOM 1458 C C . ASN A 1 181 ? -22.603 2.633 -12.175 1.00 88.88 181 ASN A C 1
ATOM 1460 O O . ASN A 1 181 ? -22.844 2.575 -13.376 1.00 88.88 181 ASN A O 1
ATOM 1464 N N . GLN A 1 182 ? -23.331 3.386 -11.346 1.00 86.75 182 GLN A N 1
ATOM 1465 C CA . GLN A 1 182 ? -24.408 4.264 -11.805 1.00 86.75 182 GLN A CA 1
ATOM 1466 C C . GLN A 1 182 ? -23.902 5.648 -12.228 1.00 86.75 182 GLN A C 1
ATOM 1468 O O . GLN A 1 182 ? -24.656 6.400 -12.844 1.00 86.75 182 GLN A O 1
ATOM 1473 N N . PHE A 1 183 ? -22.655 6.002 -11.901 1.00 86.31 183 PHE A N 1
ATOM 1474 C CA . PHE A 1 183 ? -22.074 7.289 -12.273 1.00 86.31 183 PHE A CA 1
ATOM 1475 C C . PHE A 1 183 ? -21.479 7.246 -13.687 1.00 86.31 183 PHE A C 1
ATOM 1477 O O . PHE A 1 183 ? -20.962 6.213 -14.118 1.00 86.31 183 PHE A O 1
ATOM 1484 N N . PRO A 1 184 ? -21.543 8.360 -14.432 1.00 81.31 184 PRO A N 1
ATOM 1485 C CA . PRO A 1 184 ? -21.051 8.426 -15.801 1.00 81.31 184 PRO A CA 1
ATOM 1486 C C . PRO A 1 184 ? -19.523 8.292 -15.859 1.00 81.31 184 PRO A C 1
ATOM 1488 O O . PRO A 1 184 ? -18.788 8.888 -15.072 1.00 81.31 184 PRO A O 1
ATOM 1491 N N . HIS A 1 185 ? -19.029 7.581 -16.869 1.00 85.19 185 HIS A N 1
ATOM 1492 C CA . HIS A 1 185 ? -17.602 7.537 -17.183 1.00 85.19 185 HIS A CA 1
ATOM 1493 C C . HIS A 1 185 ? -17.208 8.778 -17.994 1.00 85.19 185 HIS A C 1
ATOM 1495 O O . HIS A 1 185 ? -17.240 8.768 -19.224 1.00 85.19 185 HIS A O 1
ATOM 1501 N N . ILE A 1 186 ? -16.866 9.866 -17.305 1.00 83.25 186 ILE A N 1
ATOM 1502 C CA . ILE A 1 186 ? -16.448 11.121 -17.939 1.00 83.25 186 ILE A CA 1
ATOM 1503 C C . ILE A 1 186 ? -14.922 11.161 -18.003 1.00 83.25 186 ILE A C 1
ATOM 1505 O O . ILE A 1 186 ? -14.244 11.078 -16.980 1.00 83.25 186 ILE A O 1
ATOM 1509 N N . LEU A 1 187 ? -14.372 11.304 -19.209 1.00 85.31 187 LEU A N 1
ATOM 1510 C CA . LEU A 1 187 ? -12.943 11.552 -19.374 1.00 85.31 187 LEU A CA 1
ATOM 1511 C C . LEU A 1 187 ? -12.629 13.010 -19.006 1.00 85.31 187 LEU A C 1
ATOM 1513 O O . LEU A 1 187 ? -13.323 13.912 -19.483 1.00 85.31 187 LEU A O 1
ATOM 1517 N N . PRO A 1 188 ? -11.583 13.271 -18.203 1.00 83.69 188 PRO A N 1
ATOM 1518 C CA . PRO A 1 188 ? -11.169 14.635 -17.921 1.00 83.69 188 PRO A CA 1
ATOM 1519 C C . PRO A 1 188 ? -10.702 15.313 -19.212 1.00 83.69 188 PRO A C 1
ATOM 1521 O O . PRO A 1 188 ? -9.968 14.732 -20.014 1.00 83.69 188 PRO A O 1
ATOM 1524 N N . THR A 1 189 ? -11.088 16.571 -19.408 1.00 83.38 189 THR A N 1
ATOM 1525 C CA . THR A 1 189 ? -10.554 17.389 -20.499 1.00 83.38 189 THR A CA 1
ATOM 1526 C C . THR A 1 189 ? -9.113 17.769 -20.167 1.00 83.38 189 THR A C 1
ATOM 1528 O O . THR A 1 189 ? -8.873 18.646 -19.338 1.00 83.38 189 THR A O 1
ATOM 1531 N N . SER A 1 190 ? -8.143 17.101 -20.787 1.00 81.38 190 SER A N 1
ATOM 1532 C CA . SER A 1 190 ? -6.720 17.420 -20.641 1.00 81.38 190 SER A CA 1
ATOM 1533 C C . SER A 1 190 ? -6.151 18.016 -21.922 1.00 81.38 190 SER A C 1
ATOM 1535 O O . SER A 1 190 ? -6.480 17.567 -23.021 1.00 81.38 190 SER A O 1
ATOM 1537 N N . ASN A 1 191 ? -5.213 18.950 -21.785 1.00 80.75 191 ASN A N 1
ATOM 1538 C CA . ASN A 1 191 ? -4.389 19.378 -22.910 1.00 80.75 191 ASN A CA 1
ATOM 1539 C C . ASN A 1 191 ? -3.496 18.217 -23.370 1.00 80.75 191 ASN A C 1
ATOM 1541 O O . ASN A 1 191 ? -2.868 17.546 -22.549 1.00 80.75 191 ASN A O 1
ATOM 1545 N N . ILE A 1 192 ? -3.424 17.992 -24.682 1.00 78.06 192 ILE A N 1
ATOM 1546 C CA . ILE A 1 192 ? -2.553 16.972 -25.277 1.00 78.06 192 ILE A CA 1
ATOM 1547 C C . ILE A 1 192 ? -1.101 17.346 -24.962 1.00 78.06 192 ILE A C 1
ATOM 1549 O O . ILE A 1 192 ? -0.613 18.389 -25.400 1.00 78.06 192 ILE A O 1
ATOM 1553 N N . SER A 1 193 ? -0.406 16.507 -24.194 1.00 78.75 193 SER A N 1
ATOM 1554 C CA . SER A 1 193 ? 1.017 16.687 -23.913 1.00 78.75 193 SER A CA 1
ATOM 1555 C C . SER A 1 193 ? 1.863 15.936 -24.941 1.00 78.75 193 SER A C 1
ATOM 1557 O O . SER A 1 193 ? 1.565 14.807 -25.329 1.00 78.75 193 SER A O 1
ATOM 1559 N N . VAL A 1 194 ? 2.934 16.576 -25.413 1.00 84.00 194 VAL A N 1
ATOM 1560 C CA . VAL A 1 194 ? 3.930 15.928 -26.274 1.00 84.00 194 VAL A CA 1
ATOM 1561 C C . VAL A 1 194 ? 4.908 15.160 -25.385 1.00 84.00 194 VAL A C 1
ATOM 1563 O O . VAL A 1 194 ? 5.326 15.663 -24.341 1.00 84.00 194 VAL A O 1
ATOM 1566 N N . LEU A 1 195 ? 5.315 13.957 -25.809 1.00 86.56 195 LEU A N 1
ATOM 1567 C CA . LEU A 1 195 ? 6.357 13.187 -25.122 1.00 86.56 195 LEU A CA 1
ATOM 1568 C C . LEU A 1 195 ? 7.608 14.042 -24.901 1.00 86.56 195 LEU A C 1
ATOM 1570 O O . LEU A 1 195 ? 8.030 14.757 -25.808 1.00 86.56 195 LEU A O 1
ATOM 1574 N N . SER A 1 196 ? 8.242 13.929 -23.734 1.00 91.62 196 SER A N 1
ATOM 1575 C CA . SER A 1 196 ? 9.495 14.635 -23.452 1.00 91.62 196 SER A CA 1
ATOM 1576 C C . SER A 1 196 ? 10.590 14.253 -24.458 1.00 91.62 196 SER A C 1
ATOM 1578 O O . SER A 1 196 ? 10.600 13.143 -24.999 1.00 91.62 196 SER A O 1
ATOM 1580 N N . PHE A 1 197 ? 11.548 15.157 -24.698 1.00 91.12 197 PHE A N 1
ATOM 1581 C CA . PHE A 1 197 ? 12.714 14.860 -25.541 1.00 91.12 197 PHE A CA 1
ATOM 1582 C C . PHE A 1 197 ? 13.414 13.568 -25.098 1.00 91.12 197 PHE A C 1
ATOM 1584 O O . PHE A 1 197 ? 13.712 12.716 -25.929 1.00 91.12 197 PHE A O 1
ATOM 1591 N N . ARG A 1 198 ? 13.573 13.385 -23.781 1.00 91.25 198 ARG A N 1
ATOM 1592 C CA . ARG A 1 198 ? 14.128 12.176 -23.165 1.00 91.25 198 ARG A CA 1
ATOM 1593 C C . ARG A 1 198 ? 13.388 10.904 -23.593 1.00 91.25 198 ARG A C 1
ATOM 1595 O O . ARG A 1 198 ? 14.028 9.964 -24.049 1.00 91.25 198 ARG A O 1
ATOM 1602 N N . HIS A 1 199 ? 12.056 10.866 -23.488 1.00 92.25 199 HIS A N 1
ATOM 1603 C CA . HIS A 1 199 ? 11.276 9.685 -23.888 1.00 92.25 199 HIS A CA 1
ATOM 1604 C C . HIS A 1 199 ? 11.402 9.390 -25.379 1.00 92.25 199 HIS A C 1
ATOM 1606 O O . HIS A 1 199 ? 11.540 8.229 -25.772 1.00 92.25 199 HIS A O 1
ATOM 1612 N N . ARG A 1 200 ? 11.398 10.437 -26.212 1.00 92.69 200 ARG A N 1
ATOM 1613 C CA . ARG A 1 200 ? 11.632 10.271 -27.647 1.00 92.69 200 ARG A CA 1
ATOM 1614 C C . ARG A 1 200 ? 13.017 9.680 -27.887 1.00 92.69 200 ARG A C 1
ATOM 1616 O O . ARG A 1 200 ? 13.095 8.663 -28.562 1.00 92.69 200 ARG A O 1
ATOM 1623 N N . LEU A 1 201 ? 14.068 10.236 -27.286 1.00 93.06 201 LEU A N 1
ATOM 1624 C CA . LEU A 1 201 ? 15.442 9.752 -27.433 1.00 93.06 201 LEU A CA 1
ATOM 1625 C C . LEU A 1 201 ? 15.573 8.266 -27.066 1.00 93.06 201 LEU A C 1
ATOM 1627 O O . LEU A 1 201 ? 16.060 7.489 -27.879 1.00 93.06 201 LEU A O 1
ATOM 1631 N N . ILE A 1 202 ? 15.062 7.845 -25.905 1.00 94.88 202 ILE A N 1
ATOM 1632 C CA . ILE A 1 202 ? 15.087 6.432 -25.476 1.00 94.88 202 ILE A CA 1
ATOM 1633 C C . ILE A 1 202 ? 14.361 5.533 -26.487 1.00 94.88 202 ILE A C 1
ATOM 1635 O O . ILE A 1 202 ? 14.866 4.475 -26.858 1.00 94.88 202 ILE A O 1
ATOM 1639 N N . THR A 1 203 ? 13.200 5.968 -26.984 1.00 94.62 203 THR A N 1
ATOM 1640 C CA . THR A 1 203 ? 12.429 5.219 -27.992 1.00 94.62 203 THR A CA 1
ATOM 1641 C C . THR A 1 203 ? 13.197 5.084 -29.311 1.00 94.62 203 THR A C 1
ATOM 1643 O O . THR A 1 203 ? 13.183 4.020 -29.933 1.00 94.62 203 THR A O 1
ATOM 1646 N N . HIS A 1 204 ? 13.912 6.133 -29.726 1.00 94.56 204 HIS A N 1
ATOM 1647 C CA . HIS A 1 204 ? 14.752 6.108 -30.925 1.00 94.56 204 HIS A CA 1
ATOM 1648 C C . HIS A 1 204 ? 15.954 5.172 -30.742 1.00 94.56 204 HIS A C 1
ATOM 1650 O O . HIS A 1 204 ? 16.234 4.372 -31.631 1.00 94.56 204 HIS A O 1
ATOM 1656 N N . ILE A 1 205 ? 16.615 5.209 -29.579 1.00 96.38 205 ILE A N 1
ATOM 1657 C CA . ILE A 1 205 ? 17.722 4.301 -29.235 1.00 96.38 205 ILE A CA 1
ATOM 1658 C C . ILE A 1 205 ? 17.253 2.840 -29.287 1.00 96.38 205 ILE A C 1
ATOM 1660 O O . ILE A 1 205 ? 17.891 2.021 -29.947 1.00 96.38 205 ILE A O 1
ATOM 1664 N N . ARG A 1 206 ? 16.110 2.513 -28.666 1.00 97.19 206 ARG A N 1
ATOM 1665 C CA . ARG A 1 206 ? 15.515 1.165 -28.735 1.00 97.19 206 ARG A CA 1
ATOM 1666 C C . ARG A 1 206 ? 15.267 0.726 -30.171 1.00 97.19 206 ARG A C 1
ATOM 1668 O O . ARG A 1 206 ? 15.700 -0.351 -30.570 1.00 97.19 206 ARG A O 1
ATOM 1675 N N . SER A 1 207 ? 14.612 1.583 -30.954 1.00 96.12 207 SER A N 1
ATOM 1676 C CA . SER A 1 207 ? 14.284 1.298 -32.356 1.00 96.12 207 SER A CA 1
ATOM 1677 C C . SER A 1 207 ? 15.539 1.022 -33.187 1.00 96.12 207 SER A C 1
ATOM 1679 O O . SER A 1 207 ? 15.539 0.111 -34.012 1.00 96.12 207 SER A O 1
ATOM 1681 N N . PHE A 1 208 ? 16.628 1.755 -32.932 1.00 96.69 208 PHE A N 1
ATOM 1682 C CA . PHE A 1 208 ? 17.913 1.528 -33.586 1.00 96.69 208 PHE A CA 1
ATOM 1683 C C . PHE A 1 208 ? 18.482 0.136 -33.274 1.00 96.69 208 PHE A C 1
ATOM 1685 O O . PHE A 1 208 ? 18.784 -0.617 -34.200 1.00 96.69 208 PHE A O 1
ATOM 1692 N N . PHE A 1 209 ? 18.618 -0.230 -31.995 1.00 96.38 209 PHE A N 1
ATOM 1693 C CA . PHE A 1 209 ? 19.234 -1.508 -31.616 1.00 96.38 209 PHE A CA 1
ATOM 1694 C C . PHE A 1 209 ? 18.379 -2.710 -32.023 1.00 96.38 209 PHE A C 1
ATOM 1696 O O . PHE A 1 209 ? 18.913 -3.678 -32.569 1.00 96.38 209 PHE A O 1
ATOM 1703 N N . ILE A 1 210 ? 17.056 -2.620 -31.859 1.00 95.62 210 ILE A N 1
ATOM 1704 C CA . ILE A 1 210 ? 16.116 -3.641 -32.342 1.00 95.62 210 ILE A CA 1
ATOM 1705 C C . ILE A 1 210 ? 16.236 -3.785 -33.865 1.00 95.62 210 ILE A C 1
ATOM 1707 O O . ILE A 1 210 ? 16.367 -4.898 -34.372 1.00 95.62 210 ILE A O 1
ATOM 1711 N N . GLY A 1 211 ? 16.295 -2.671 -34.603 1.00 94.06 211 GLY A N 1
ATOM 1712 C CA . GLY A 1 211 ? 16.502 -2.674 -36.054 1.00 94.06 211 GLY A CA 1
ATOM 1713 C C . GLY A 1 211 ? 17.848 -3.265 -36.495 1.00 94.06 211 GLY A C 1
ATOM 1714 O O . GLY A 1 211 ? 17.976 -3.733 -37.625 1.00 94.06 211 GLY A O 1
ATOM 1715 N N . LYS A 1 212 ? 18.851 -3.290 -35.609 1.00 90.94 212 LYS A N 1
ATOM 1716 C CA . LYS A 1 212 ? 20.149 -3.955 -35.818 1.00 90.94 212 LYS A CA 1
ATOM 1717 C C . LYS A 1 212 ? 20.181 -5.411 -35.334 1.00 90.94 212 LYS A C 1
ATOM 1719 O O . LYS A 1 212 ? 21.240 -6.031 -35.390 1.00 90.94 212 LYS A O 1
ATOM 1724 N N . GLY A 1 213 ? 19.049 -5.964 -34.895 1.00 90.88 213 GLY A N 1
ATOM 1725 C CA . GLY A 1 213 ? 18.928 -7.358 -34.463 1.00 90.88 213 GLY A CA 1
ATOM 1726 C C . GLY A 1 213 ? 19.417 -7.620 -33.039 1.00 90.88 213 GLY A C 1
ATOM 1727 O O . GLY A 1 213 ? 19.770 -8.754 -32.720 1.00 90.88 213 GLY A O 1
ATOM 1728 N N . PHE A 1 214 ? 19.478 -6.592 -32.190 1.00 94.88 214 PHE A N 1
ATOM 1729 C CA . PHE A 1 214 ? 19.763 -6.777 -30.771 1.00 94.88 214 PHE A CA 1
ATOM 1730 C C . PHE A 1 214 ? 18.489 -7.119 -29.995 1.00 94.88 214 PHE A C 1
ATOM 1732 O O . PHE A 1 214 ? 17.397 -6.646 -30.313 1.00 94.88 214 PHE A O 1
ATOM 1739 N N . HIS A 1 215 ? 18.663 -7.865 -28.909 1.00 96.06 215 HIS A N 1
ATOM 1740 C CA . HIS A 1 215 ? 17.631 -8.131 -27.916 1.00 96.06 215 HIS A CA 1
ATOM 1741 C C . HIS A 1 215 ? 17.714 -7.110 -26.773 1.00 96.06 215 HIS A C 1
ATOM 1743 O O . HIS A 1 215 ? 18.784 -6.916 -26.195 1.00 96.06 215 HIS A O 1
ATOM 1749 N N . GLU A 1 216 ? 16.599 -6.462 -26.431 1.00 97.69 216 GLU A N 1
ATOM 1750 C CA . GLU A 1 216 ? 16.529 -5.638 -25.218 1.00 97.69 216 GLU A CA 1
ATOM 1751 C C . GLU A 1 216 ? 16.436 -6.554 -23.990 1.00 97.69 216 GLU A C 1
ATOM 1753 O O . GLU A 1 216 ? 15.582 -7.441 -23.935 1.00 97.69 216 GLU A O 1
ATOM 1758 N N . LEU A 1 217 ? 17.323 -6.349 -23.018 1.00 97.62 217 LEU A N 1
ATOM 1759 C CA . LEU A 1 217 ? 17.315 -7.027 -21.725 1.00 97.62 217 LEU A CA 1
ATOM 1760 C C . LEU A 1 217 ? 16.858 -6.061 -20.632 1.00 97.62 217 LEU A C 1
ATOM 1762 O O . LEU A 1 217 ? 17.057 -4.851 -20.731 1.00 97.62 217 LEU A O 1
ATOM 1766 N N . ILE A 1 218 ? 16.258 -6.614 -19.580 1.00 96.88 218 ILE A N 1
ATOM 1767 C CA . ILE A 1 218 ? 15.868 -5.882 -18.375 1.00 96.88 218 ILE A CA 1
ATOM 1768 C C . ILE A 1 218 ? 16.306 -6.725 -17.185 1.00 96.88 218 ILE A C 1
ATOM 1770 O O . ILE A 1 218 ? 15.794 -7.829 -16.990 1.00 96.88 218 ILE A O 1
ATOM 1774 N N . HIS A 1 219 ? 17.241 -6.205 -16.398 1.00 94.69 219 HIS A N 1
ATOM 1775 C CA . HIS A 1 219 ? 17.724 -6.868 -15.192 1.00 94.69 219 HIS A CA 1
ATOM 1776 C C . HIS A 1 219 ? 17.229 -6.154 -13.933 1.00 94.69 219 HIS A C 1
ATOM 1778 O O . HIS A 1 219 ? 16.734 -5.023 -13.975 1.00 94.69 219 HIS A O 1
ATOM 1784 N N . TYR A 1 220 ? 17.342 -6.837 -12.794 1.00 93.06 220 TYR A N 1
ATOM 1785 C CA . TYR A 1 220 ? 17.124 -6.200 -11.503 1.00 93.06 220 TYR A CA 1
ATOM 1786 C C . TYR A 1 220 ? 18.159 -5.097 -11.294 1.00 93.06 220 TYR A C 1
ATOM 1788 O O . TYR A 1 220 ? 19.319 -5.254 -11.631 1.00 93.06 220 TYR A O 1
ATOM 1796 N N . SER A 1 221 ? 17.758 -3.998 -10.664 1.00 93.31 221 SER A N 1
ATOM 1797 C CA . SER A 1 221 ? 18.701 -2.953 -10.246 1.00 93.31 221 SER A CA 1
ATOM 1798 C C . SER A 1 221 ? 19.542 -3.350 -9.028 1.00 93.31 221 SER A C 1
ATOM 1800 O O . SER A 1 221 ? 20.332 -2.536 -8.552 1.00 93.31 221 SER A O 1
ATOM 1802 N N . PHE A 1 222 ? 19.323 -4.550 -8.489 1.00 91.50 222 PHE A N 1
ATOM 1803 C CA . PHE A 1 222 ? 19.973 -5.072 -7.297 1.00 91.50 222 PHE A CA 1
ATOM 1804 C C . PHE A 1 222 ? 20.933 -6.182 -7.681 1.00 91.50 222 PHE A C 1
ATOM 1806 O O . PHE A 1 222 ? 20.581 -7.065 -8.463 1.00 91.50 222 PHE A O 1
ATOM 1813 N N . GLN A 1 223 ? 22.101 -6.169 -7.060 1.00 87.06 223 GLN A N 1
ATOM 1814 C CA . GLN A 1 223 ? 23.131 -7.160 -7.285 1.00 87.06 223 GLN A CA 1
ATOM 1815 C C . GLN A 1 223 ? 23.844 -7.516 -5.985 1.00 87.06 223 GLN A C 1
ATOM 1817 O O . GLN A 1 223 ? 23.694 -6.872 -4.942 1.00 87.06 223 GLN A O 1
ATOM 1822 N N . LYS A 1 224 ? 24.660 -8.559 -6.078 1.00 85.88 224 LYS A N 1
ATOM 1823 C CA . LYS A 1 224 ? 25.551 -8.981 -5.011 1.00 85.88 224 LYS A CA 1
ATOM 1824 C C . LYS A 1 224 ? 26.805 -8.120 -5.014 1.00 85.88 224 LYS A C 1
ATOM 1826 O O . LYS A 1 224 ? 27.347 -7.813 -6.076 1.00 85.88 224 LYS A O 1
ATOM 1831 N N . THR A 1 225 ? 27.320 -7.806 -3.833 1.00 77.25 225 THR A N 1
ATOM 1832 C CA . THR A 1 225 ? 28.637 -7.178 -3.709 1.00 77.25 225 THR A CA 1
ATOM 1833 C C . THR A 1 225 ? 29.707 -8.134 -4.249 1.00 77.25 225 THR A C 1
ATOM 1835 O O . THR A 1 225 ? 29.870 -9.245 -3.742 1.00 77.25 225 THR A O 1
ATOM 1838 N N . THR A 1 226 ? 30.433 -7.735 -5.294 1.00 69.75 226 THR A N 1
ATOM 1839 C CA . THR A 1 226 ? 31.559 -8.505 -5.850 1.00 69.75 226 THR A CA 1
ATOM 1840 C C . THR A 1 226 ? 32.896 -7.919 -5.398 1.00 69.75 226 THR A C 1
ATOM 1842 O O . THR A 1 226 ? 32.971 -6.788 -4.929 1.00 69.75 226 THR A O 1
ATOM 1845 N N . SER A 1 227 ? 33.996 -8.660 -5.553 1.00 59.41 227 SER A N 1
ATOM 1846 C CA . SER A 1 227 ? 35.338 -8.176 -5.184 1.00 59.41 227 SER A CA 1
ATOM 1847 C C . SER A 1 227 ? 35.816 -6.968 -6.003 1.00 59.41 227 SER A C 1
ATOM 1849 O O . SER A 1 227 ? 36.774 -6.310 -5.612 1.00 59.41 227 SER A O 1
ATOM 1851 N N . SER A 1 228 ? 35.175 -6.680 -7.140 1.00 61.53 228 SER A N 1
ATOM 1852 C CA . SER A 1 228 ? 35.440 -5.503 -7.975 1.00 61.53 228 SER A CA 1
ATOM 1853 C C . SER A 1 228 ? 34.683 -4.250 -7.524 1.00 61.53 228 SER A C 1
ATOM 1855 O O . SER A 1 228 ? 34.917 -3.178 -8.079 1.00 61.53 228 SER A O 1
ATOM 1857 N N . PHE A 1 229 ? 33.781 -4.361 -6.544 1.00 65.81 229 PHE A N 1
ATOM 1858 C CA . PHE A 1 229 ? 33.083 -3.212 -5.979 1.00 65.81 229 PHE A CA 1
ATOM 1859 C C . PHE A 1 229 ? 34.009 -2.423 -5.063 1.00 65.81 229 PHE A C 1
ATOM 1861 O O . PHE A 1 229 ? 34.633 -2.992 -4.172 1.00 65.81 229 PHE A O 1
ATOM 1868 N N . ASN A 1 230 ? 34.052 -1.100 -5.225 1.00 66.56 230 ASN A N 1
ATOM 1869 C CA . ASN A 1 230 ? 34.591 -0.246 -4.174 1.00 66.56 230 ASN A CA 1
ATOM 1870 C C . ASN A 1 230 ? 33.516 -0.108 -3.080 1.00 66.56 230 ASN A C 1
ATOM 1872 O O . ASN A 1 230 ? 32.497 0.540 -3.341 1.00 66.56 230 ASN A O 1
ATOM 1876 N N . PRO A 1 231 ? 33.713 -0.660 -1.866 1.00 66.94 231 PRO A N 1
ATOM 1877 C CA . PRO A 1 231 ? 32.697 -0.629 -0.815 1.00 66.94 231 PRO A CA 1
ATOM 1878 C C . PRO A 1 231 ? 32.283 0.797 -0.433 1.00 66.94 231 PRO A C 1
ATOM 1880 O O . PRO A 1 231 ? 31.138 1.023 -0.065 1.00 66.94 231 PRO A O 1
ATOM 1883 N N . ALA A 1 232 ? 33.188 1.774 -0.580 1.00 69.38 232 ALA A N 1
ATOM 1884 C CA . ALA A 1 232 ? 32.918 3.182 -0.282 1.00 69.38 232 ALA A CA 1
ATOM 1885 C C . ALA A 1 232 ? 31.905 3.835 -1.243 1.00 69.38 232 ALA A C 1
ATOM 1887 O O . ALA A 1 232 ? 31.329 4.878 -0.923 1.00 69.38 232 ALA A O 1
ATOM 1888 N N . ASN A 1 233 ? 31.687 3.225 -2.412 1.00 74.31 233 ASN A N 1
ATOM 1889 C CA . ASN A 1 233 ? 30.769 3.726 -3.431 1.00 74.31 233 ASN A CA 1
ATOM 1890 C C . ASN A 1 233 ? 29.498 2.873 -3.563 1.00 74.31 233 ASN A C 1
ATOM 1892 O O . ASN A 1 233 ? 28.627 3.210 -4.367 1.00 74.31 233 ASN A O 1
ATOM 1896 N N . ALA A 1 234 ? 29.400 1.784 -2.795 1.00 82.12 234 ALA A N 1
ATOM 1897 C CA . ALA A 1 234 ? 28.287 0.850 -2.842 1.00 82.12 234 ALA A CA 1
ATOM 1898 C C . ALA A 1 234 ? 27.051 1.410 -2.133 1.00 82.12 234 ALA A C 1
ATOM 1900 O O . ALA A 1 234 ? 27.133 1.961 -1.036 1.00 82.12 234 ALA A O 1
ATOM 1901 N N . LEU A 1 235 ? 25.889 1.221 -2.751 1.00 88.12 235 LEU A N 1
ATOM 1902 C CA . LEU A 1 235 ? 24.600 1.614 -2.197 1.00 88.12 235 LEU A CA 1
ATOM 1903 C C . LEU A 1 235 ? 23.879 0.386 -1.640 1.00 88.12 235 LEU A C 1
ATOM 1905 O O . LEU A 1 235 ? 23.166 -0.300 -2.370 1.00 88.12 235 LEU A O 1
ATOM 1909 N N . CYS A 1 236 ? 24.096 0.102 -0.356 1.00 88.56 236 CYS A N 1
ATOM 1910 C CA . CYS A 1 236 ? 23.535 -1.069 0.317 1.00 88.56 236 CYS A CA 1
ATOM 1911 C C . CYS A 1 236 ? 22.056 -0.890 0.680 1.00 88.56 236 CYS A C 1
ATOM 1913 O O . CYS A 1 236 ? 21.630 0.172 1.140 1.00 88.56 236 CYS A O 1
ATOM 1915 N N . ILE A 1 237 ? 21.285 -1.965 0.540 1.00 90.00 237 ILE A N 1
ATOM 1916 C CA . ILE A 1 237 ? 19.909 -2.056 1.024 1.00 90.00 237 ILE A CA 1
ATOM 1917 C C . ILE A 1 237 ? 19.942 -2.405 2.514 1.00 90.00 237 ILE A C 1
ATOM 1919 O O . ILE A 1 237 ? 20.652 -3.316 2.928 1.00 90.00 237 ILE A O 1
ATOM 1923 N N . ALA A 1 238 ? 19.158 -1.700 3.331 1.00 90.81 238 ALA A N 1
ATOM 1924 C CA . ALA A 1 238 ? 19.111 -1.945 4.776 1.00 90.81 238 ALA A CA 1
ATOM 1925 C C . ALA A 1 238 ? 18.477 -3.304 5.140 1.00 90.81 238 ALA A C 1
ATOM 1927 O O . ALA A 1 238 ? 18.826 -3.908 6.150 1.00 90.81 238 ALA A O 1
ATOM 1928 N N . ASN A 1 239 ? 17.527 -3.768 4.331 1.00 90.12 239 ASN A N 1
ATOM 1929 C CA . ASN A 1 239 ? 16.746 -4.985 4.535 1.00 90.12 239 ASN A CA 1
ATOM 1930 C C . ASN A 1 239 ? 16.608 -5.785 3.222 1.00 90.12 239 ASN A C 1
ATOM 1932 O O . ASN A 1 239 ? 15.503 -5.887 2.681 1.00 90.12 239 ASN A O 1
ATOM 1936 N N . PRO A 1 240 ? 17.712 -6.329 2.676 1.00 90.50 240 PRO A N 1
ATOM 1937 C CA . PRO A 1 240 ? 17.654 -7.113 1.450 1.00 90.50 240 PRO A CA 1
ATOM 1938 C C . PRO A 1 240 ? 16.804 -8.372 1.665 1.00 90.50 240 PRO A C 1
ATOM 1940 O O . PRO A 1 240 ? 16.861 -9.004 2.720 1.00 90.50 240 PRO A O 1
ATOM 1943 N N . LEU A 1 241 ? 16.003 -8.738 0.659 1.00 89.38 241 LEU A N 1
ATOM 1944 C CA . LEU A 1 241 ? 15.189 -9.960 0.709 1.00 89.38 241 LEU A CA 1
ATOM 1945 C C . LEU A 1 241 ? 16.051 -11.223 0.563 1.00 89.38 241 LEU A C 1
ATOM 1947 O O . LEU A 1 241 ? 15.721 -12.259 1.134 1.00 89.38 241 LEU A O 1
ATOM 1951 N N . VAL A 1 242 ? 17.141 -11.123 -0.206 1.00 92.06 242 VAL A N 1
ATOM 1952 C CA . VAL A 1 242 ? 18.137 -12.176 -0.450 1.00 92.06 242 VAL A CA 1
ATOM 1953 C C . VAL A 1 242 ? 19.535 -11.560 -0.571 1.00 92.06 242 VAL A C 1
ATOM 1955 O O . VAL A 1 242 ? 19.669 -10.398 -0.960 1.00 92.06 242 VAL A O 1
ATOM 1958 N N . ASN A 1 243 ? 20.579 -12.341 -0.290 1.00 86.50 243 ASN A N 1
ATOM 1959 C CA . ASN A 1 243 ? 21.976 -11.876 -0.315 1.00 86.50 243 ASN A CA 1
ATOM 1960 C C . ASN A 1 243 ? 22.453 -11.480 -1.728 1.00 86.50 243 ASN A C 1
ATOM 1962 O O . ASN A 1 243 ? 23.373 -10.687 -1.910 1.00 86.50 243 ASN A O 1
ATOM 1966 N N . GLU A 1 244 ? 21.825 -12.017 -2.772 1.00 86.06 244 GLU A N 1
ATOM 1967 C CA . GLU A 1 244 ? 22.102 -11.648 -4.161 1.00 86.06 244 GLU A CA 1
ATOM 1968 C C . GLU A 1 244 ? 21.615 -10.232 -4.517 1.00 86.06 244 GLU A C 1
ATOM 1970 O O . GLU A 1 244 ? 21.909 -9.747 -5.606 1.00 86.06 244 GLU A O 1
ATOM 1975 N N . GLN A 1 245 ? 20.876 -9.573 -3.620 1.00 88.94 245 GLN A N 1
ATOM 1976 C CA . GLN A 1 245 ? 20.254 -8.264 -3.819 1.00 88.94 245 GLN A CA 1
ATOM 1977 C C . GLN A 1 245 ? 20.656 -7.283 -2.707 1.00 88.94 245 GLN A C 1
ATOM 1979 O O . GLN A 1 245 ? 19.834 -6.522 -2.209 1.00 88.94 245 GLN A O 1
ATOM 1984 N N . GLU A 1 246 ? 21.915 -7.321 -2.275 1.00 90.69 246 GLU A N 1
ATOM 1985 C CA . GLU A 1 246 ? 22.420 -6.499 -1.166 1.00 90.69 246 GLU A CA 1
ATOM 1986 C C . GLU A 1 246 ? 22.694 -5.042 -1.553 1.00 90.69 246 GLU A C 1
ATOM 1988 O O . GLU A 1 246 ? 22.581 -4.159 -0.702 1.00 90.69 246 GLU A O 1
ATOM 1993 N N . VAL A 1 247 ? 23.058 -4.774 -2.811 1.00 91.06 247 VAL A N 1
ATOM 1994 C CA . VAL A 1 247 ? 23.456 -3.435 -3.272 1.00 91.06 247 VAL A CA 1
ATOM 1995 C C . VAL A 1 247 ? 22.769 -3.043 -4.574 1.00 91.06 247 VAL A C 1
ATOM 1997 O O . VAL A 1 247 ? 22.402 -3.893 -5.383 1.00 91.06 247 VAL A O 1
ATOM 2000 N N . LEU A 1 248 ? 22.619 -1.740 -4.805 1.00 92.19 248 LEU A N 1
ATOM 2001 C CA . LEU A 1 248 ? 22.219 -1.209 -6.106 1.00 92.19 248 LEU A CA 1
ATOM 2002 C C . LEU A 1 248 ? 23.365 -1.312 -7.122 1.00 92.19 248 LEU A C 1
ATOM 2004 O O . LEU A 1 248 ? 24.532 -1.101 -6.783 1.00 92.19 248 LEU A O 1
ATOM 2008 N N . ARG A 1 249 ? 23.025 -1.606 -8.381 1.00 90.56 249 ARG A N 1
ATOM 2009 C CA . ARG A 1 249 ? 23.999 -1.721 -9.471 1.00 90.56 249 ARG A CA 1
ATOM 2010 C C . ARG A 1 249 ? 24.624 -0.378 -9.844 1.00 90.56 249 ARG A C 1
ATOM 2012 O O . ARG A 1 249 ? 23.924 0.615 -10.035 1.00 90.56 249 ARG A O 1
ATOM 2019 N N . ASP A 1 250 ? 25.938 -0.358 -10.014 1.00 89.94 250 ASP A N 1
ATOM 2020 C CA . ASP A 1 250 ? 26.719 0.791 -10.491 1.00 89.94 250 ASP A CA 1
ATOM 2021 C C . ASP A 1 250 ? 27.027 0.710 -11.998 1.00 89.94 250 ASP A C 1
ATOM 2023 O O . ASP A 1 250 ? 27.401 1.705 -12.623 1.00 89.94 250 ASP A O 1
ATOM 2027 N N . MET A 1 251 ? 26.829 -0.467 -12.597 1.00 90.50 251 MET A N 1
ATOM 2028 C CA . MET A 1 251 ? 27.021 -0.756 -14.013 1.00 90.50 251 MET A CA 1
ATOM 2029 C C . MET A 1 251 ? 25.996 -1.784 -14.496 1.00 90.50 251 MET A C 1
ATOM 2031 O O . MET A 1 251 ? 25.624 -2.694 -13.768 1.00 90.50 251 MET A O 1
ATOM 2035 N N . ILE A 1 252 ? 25.583 -1.672 -15.760 1.00 93.50 252 ILE A N 1
ATOM 2036 C CA . ILE A 1 252 ? 24.644 -2.614 -16.398 1.00 93.50 252 ILE A CA 1
ATOM 2037 C C . ILE A 1 252 ? 25.379 -3.830 -16.995 1.00 93.50 252 ILE A C 1
ATOM 2039 O O . ILE A 1 252 ? 24.856 -4.940 -17.072 1.00 93.50 252 ILE A O 1
ATOM 2043 N N . LEU A 1 253 ? 26.623 -3.628 -17.439 1.00 91.75 253 LEU A N 1
ATOM 2044 C CA . LEU A 1 253 ? 27.377 -4.620 -18.205 1.00 91.75 253 LEU A CA 1
ATOM 2045 C C . LEU A 1 253 ? 27.534 -5.994 -17.510 1.00 91.75 253 LEU A C 1
ATOM 2047 O O . LEU A 1 253 ? 27.377 -6.996 -18.212 1.00 91.75 253 LEU A O 1
ATOM 2051 N N . PRO A 1 254 ? 27.792 -6.094 -16.186 1.00 89.81 254 PRO A N 1
ATOM 2052 C CA . PRO A 1 254 ? 27.930 -7.390 -15.513 1.00 89.81 254 PRO A CA 1
ATOM 2053 C C . PRO A 1 254 ? 26.701 -8.296 -15.677 1.00 89.81 254 PRO A C 1
ATOM 2055 O O . PRO A 1 254 ? 26.832 -9.494 -15.944 1.00 89.81 254 PRO A O 1
ATOM 2058 N N . GLU A 1 255 ? 25.503 -7.725 -15.599 1.00 91.69 255 GLU A N 1
ATOM 2059 C CA . GLU A 1 255 ? 24.243 -8.462 -15.709 1.00 91.69 255 GLU A CA 1
ATOM 2060 C C . GLU A 1 255 ? 24.005 -8.924 -17.149 1.00 91.69 255 GLU A C 1
ATOM 2062 O O . GLU A 1 255 ? 23.734 -10.102 -17.379 1.00 91.69 255 GLU A O 1
ATOM 2067 N N . ILE A 1 256 ? 24.249 -8.046 -18.133 1.00 94.75 256 ILE A N 1
ATOM 2068 C CA . ILE A 1 256 ? 24.206 -8.416 -19.557 1.00 94.75 256 ILE A CA 1
ATOM 2069 C C . ILE A 1 256 ? 25.157 -9.587 -19.845 1.00 94.75 256 ILE A C 1
ATOM 2071 O O . ILE A 1 256 ? 24.775 -10.546 -20.517 1.00 94.75 256 ILE A O 1
ATOM 2075 N N . THR A 1 257 ? 26.392 -9.534 -19.334 1.00 92.88 257 THR A N 1
ATOM 2076 C CA . THR A 1 257 ? 27.366 -10.616 -19.551 1.00 92.88 257 THR A CA 1
ATOM 2077 C C . THR A 1 257 ? 26.935 -11.920 -18.886 1.00 92.88 257 THR A C 1
ATOM 2079 O O . THR A 1 257 ? 27.042 -12.982 -19.498 1.00 92.88 257 THR A O 1
ATOM 2082 N N . SER A 1 258 ? 26.387 -11.848 -17.672 1.00 92.50 258 SER A N 1
ATOM 2083 C CA . SER A 1 258 ? 25.891 -13.019 -16.944 1.00 92.50 258 SER A CA 1
ATOM 2084 C C . SER A 1 258 ? 24.736 -13.685 -17.692 1.00 92.50 258 SER A C 1
ATOM 2086 O O . SER A 1 258 ? 24.752 -14.899 -17.885 1.00 92.50 258 SER A O 1
ATOM 2088 N N . SER A 1 259 ? 23.790 -12.896 -18.207 1.00 94.56 259 SER A N 1
ATOM 2089 C CA . SER A 1 259 ? 22.673 -13.380 -19.027 1.00 94.56 259 SER A CA 1
ATOM 2090 C C . SER A 1 259 ? 23.131 -13.998 -20.348 1.00 94.56 259 SER A C 1
ATOM 2092 O O . SER A 1 259 ? 22.604 -15.029 -20.767 1.00 94.56 259 SER A O 1
ATOM 2094 N N . PHE A 1 260 ? 24.152 -13.422 -20.986 1.00 94.94 260 PHE A N 1
ATOM 2095 C CA . PHE A 1 260 ? 24.755 -13.993 -22.188 1.00 94.94 260 PHE A CA 1
ATOM 2096 C C . PHE A 1 260 ? 25.363 -15.378 -21.924 1.00 94.94 260 PHE A C 1
ATOM 2098 O O . PHE A 1 260 ? 25.055 -16.334 -22.640 1.00 94.94 260 PHE A O 1
ATOM 2105 N N . PHE A 1 261 ? 26.180 -15.519 -20.874 1.00 95.00 261 PHE A N 1
ATOM 2106 C CA . PHE A 1 261 ? 26.778 -16.809 -20.521 1.00 95.00 261 PHE A CA 1
ATOM 2107 C C . PHE A 1 261 ? 25.739 -17.826 -20.055 1.00 95.00 261 PHE A C 1
ATOM 2109 O O . PHE A 1 261 ? 25.822 -18.992 -20.437 1.00 95.00 261 PHE A O 1
ATOM 2116 N N . TYR A 1 262 ? 24.739 -17.391 -19.286 1.00 95.56 262 TYR A N 1
ATOM 2117 C CA . TYR A 1 262 ? 23.626 -18.243 -18.884 1.00 95.56 262 TYR A CA 1
ATOM 2118 C C . TYR A 1 262 ? 22.898 -18.809 -20.107 1.00 95.56 262 TYR A C 1
ATOM 2120 O O . TYR A 1 262 ? 22.691 -20.015 -20.191 1.00 95.56 262 TYR A O 1
ATOM 2128 N N . ASN A 1 263 ? 22.589 -17.972 -21.099 1.00 94.94 263 ASN A N 1
ATOM 2129 C CA . ASN A 1 263 ? 21.947 -18.410 -22.334 1.00 94.94 263 ASN A CA 1
ATOM 2130 C C . ASN A 1 263 ? 22.788 -19.444 -23.104 1.00 94.94 263 ASN A C 1
ATOM 2132 O O . ASN A 1 263 ? 22.254 -20.463 -23.538 1.00 94.94 263 ASN A O 1
ATOM 2136 N N . ILE A 1 264 ? 24.102 -19.225 -23.232 1.00 93.62 264 ILE A N 1
ATOM 2137 C CA . ILE A 1 264 ? 25.009 -20.203 -23.859 1.00 93.62 264 ILE A CA 1
ATOM 2138 C C . ILE A 1 264 ? 25.019 -21.521 -23.078 1.00 93.62 264 ILE A C 1
ATOM 2140 O O . ILE A 1 264 ? 24.981 -22.590 -23.683 1.00 93.62 264 ILE A O 1
ATOM 2144 N N . ALA A 1 265 ? 25.033 -21.465 -21.744 1.00 96.94 265 ALA A N 1
ATOM 2145 C CA . ALA A 1 265 ? 25.009 -22.654 -20.894 1.00 96.94 265 ALA A CA 1
ATOM 2146 C C . ALA A 1 265 ? 23.712 -23.473 -21.043 1.00 96.94 265 ALA A C 1
ATOM 2148 O O . ALA A 1 265 ? 23.734 -24.680 -20.819 1.00 96.94 265 ALA A O 1
ATOM 2149 N N . GLN A 1 266 ? 22.611 -22.849 -21.479 1.00 96.62 266 GLN A N 1
ATOM 2150 C CA . GLN A 1 266 ? 21.362 -23.534 -21.841 1.00 96.62 266 GLN A CA 1
ATOM 2151 C C . GLN A 1 266 ? 21.380 -24.147 -23.257 1.00 96.62 266 GLN A C 1
ATOM 2153 O O . GLN A 1 266 ? 20.385 -24.718 -23.693 1.00 96.62 266 GLN A O 1
ATOM 2158 N N . GLY A 1 267 ? 22.487 -24.035 -24.000 1.00 92.31 267 GLY A N 1
ATOM 2159 C CA . GLY A 1 267 ? 22.611 -24.546 -25.370 1.00 92.31 267 GLY A CA 1
ATOM 2160 C C . GLY A 1 267 ? 21.984 -23.649 -26.441 1.00 92.31 267 GLY A C 1
ATOM 2161 O O . GLY A 1 267 ? 21.924 -24.036 -27.609 1.00 92.31 267 GLY A O 1
ATOM 2162 N N . ASN A 1 268 ? 21.535 -22.448 -26.073 1.00 90.50 268 ASN A N 1
ATOM 2163 C CA . ASN A 1 268 ? 20.991 -21.485 -27.022 1.00 90.50 268 ASN A CA 1
ATOM 2164 C C . ASN A 1 268 ? 22.115 -20.830 -27.842 1.00 90.50 268 ASN A C 1
ATOM 2166 O O . ASN A 1 268 ? 23.242 -20.675 -27.354 1.00 90.50 268 ASN A O 1
ATOM 2170 N N . PRO A 1 269 ? 21.827 -20.392 -29.082 1.00 87.50 269 PRO A N 1
ATOM 2171 C CA . PRO A 1 269 ? 22.795 -19.644 -29.868 1.00 87.50 269 PRO A CA 1
ATOM 2172 C C . PRO A 1 269 ? 23.145 -18.323 -29.170 1.00 87.50 269 PRO A C 1
ATOM 2174 O O . PRO A 1 269 ? 22.320 -17.760 -28.439 1.00 87.50 269 PRO A O 1
ATOM 2177 N N . PRO A 1 270 ? 24.356 -17.797 -29.401 1.00 88.94 270 PRO A N 1
ATOM 2178 C CA . PRO A 1 270 ? 24.742 -16.527 -28.823 1.00 88.94 270 PRO A CA 1
ATOM 2179 C C . PRO A 1 270 ? 23.916 -15.397 -29.476 1.00 88.94 270 PRO A C 1
ATOM 2181 O O . PRO A 1 270 ? 23.374 -15.548 -30.576 1.00 88.94 270 PRO A O 1
ATOM 2184 N N . PHE A 1 271 ? 23.753 -14.275 -28.776 1.00 90.44 271 PHE A N 1
ATOM 2185 C CA . PHE A 1 271 ? 22.877 -13.181 -29.200 1.00 90.44 271 PHE A CA 1
ATOM 2186 C C . PHE A 1 271 ? 23.466 -11.824 -28.828 1.00 90.44 271 PHE A C 1
ATOM 2188 O O . PHE A 1 271 ? 24.150 -11.695 -27.814 1.00 90.44 271 PHE A O 1
ATOM 2195 N N . SER A 1 272 ? 23.221 -10.817 -29.666 1.00 93.94 272 SER A N 1
ATOM 2196 C CA . SER A 1 272 ? 23.562 -9.431 -29.341 1.00 93.94 272 SER A CA 1
ATOM 2197 C C . SER A 1 272 ? 22.449 -8.824 -28.504 1.00 93.94 272 SER A C 1
ATOM 2199 O O . SER A 1 272 ? 21.270 -9.043 -28.782 1.00 93.94 272 SER A O 1
ATOM 2201 N N . SER A 1 273 ? 22.803 -8.042 -27.496 1.00 96.25 273 SER A N 1
ATOM 2202 C CA . SER A 1 273 ? 21.841 -7.502 -26.545 1.00 96.25 273 SER A CA 1
ATOM 2203 C C . SER A 1 273 ? 22.187 -6.105 -26.081 1.00 96.25 273 SER A C 1
ATOM 2205 O O . SER A 1 273 ? 23.338 -5.681 -26.149 1.00 96.25 273 SER A O 1
ATOM 2207 N N . PHE A 1 274 ? 21.188 -5.378 -25.606 1.00 97.81 274 PHE A N 1
ATOM 2208 C CA . PHE A 1 274 ? 21.366 -4.067 -25.003 1.00 97.81 274 PHE A CA 1
ATOM 2209 C C . PHE A 1 274 ? 20.388 -3.879 -23.852 1.00 97.81 274 PHE A C 1
ATOM 2211 O O . PHE A 1 274 ? 19.358 -4.542 -23.790 1.00 97.81 274 PHE A O 1
ATOM 2218 N N . GLU A 1 275 ? 20.703 -2.962 -22.952 1.00 98.06 275 GLU A N 1
ATOM 2219 C CA . GLU A 1 275 ? 19.794 -2.519 -21.905 1.00 98.06 275 GLU A CA 1
ATOM 2220 C C . GLU A 1 275 ? 19.948 -1.013 -21.705 1.00 98.06 275 GLU A C 1
ATOM 2222 O O . GLU A 1 275 ? 21.057 -0.470 -21.726 1.00 98.06 275 GLU A O 1
ATOM 2227 N N . ILE A 1 276 ? 18.809 -0.353 -21.499 1.00 97.31 276 ILE A N 1
ATOM 2228 C CA . ILE A 1 276 ? 18.728 1.032 -21.047 1.00 97.31 276 ILE A CA 1
ATOM 2229 C C . ILE A 1 276 ? 18.201 0.990 -19.619 1.00 97.31 276 ILE A C 1
ATOM 2231 O O . ILE A 1 276 ? 17.050 0.619 -19.386 1.00 97.31 276 ILE A O 1
ATOM 2235 N N . GLY A 1 277 ? 19.042 1.364 -18.664 1.00 95.62 277 GLY A N 1
ATOM 2236 C CA . GLY A 1 277 ? 18.752 1.182 -17.250 1.00 95.62 277 GLY A CA 1
ATOM 2237 C C . GLY A 1 277 ? 19.391 2.247 -16.378 1.00 95.62 277 GLY A C 1
ATOM 2238 O O . GLY A 1 277 ? 20.237 3.022 -16.818 1.00 95.62 277 GLY A O 1
ATOM 2239 N N . ARG A 1 278 ? 18.967 2.303 -15.117 1.00 95.50 278 ARG A N 1
ATOM 2240 C CA . ARG A 1 278 ? 19.576 3.181 -14.117 1.00 95.50 278 ARG A CA 1
ATOM 2241 C C . ARG A 1 278 ? 20.751 2.485 -13.447 1.00 95.50 278 ARG A C 1
ATOM 2243 O O . ARG A 1 278 ? 20.659 1.302 -13.111 1.00 95.50 278 ARG A O 1
ATOM 2250 N N . VAL A 1 279 ? 21.812 3.251 -13.241 1.00 93.19 279 VAL A N 1
ATOM 2251 C CA . VAL A 1 279 ? 22.946 2.898 -12.393 1.00 93.19 279 VAL A CA 1
ATOM 2252 C C . VAL A 1 279 ? 23.057 3.898 -11.255 1.00 93.19 279 VAL A C 1
ATOM 2254 O O . VAL A 1 279 ? 22.700 5.073 -11.398 1.00 93.19 279 VAL A O 1
ATOM 2257 N N . PHE A 1 280 ? 23.550 3.416 -10.124 1.00 92.31 280 PHE A N 1
ATOM 2258 C CA . PHE A 1 280 ? 23.594 4.150 -8.877 1.00 92.31 280 PHE A CA 1
ATOM 2259 C C . PHE A 1 280 ? 25.038 4.236 -8.411 1.00 92.31 280 PHE A C 1
ATOM 2261 O O . PHE A 1 280 ? 25.704 3.224 -8.212 1.00 92.31 280 PHE A O 1
ATOM 2268 N N . THR A 1 281 ? 25.536 5.458 -8.259 1.00 88.00 281 THR A N 1
ATOM 2269 C CA . THR A 1 281 ? 26.907 5.698 -7.803 1.00 88.00 281 THR A CA 1
ATOM 2270 C C . THR A 1 281 ? 26.911 6.690 -6.658 1.00 88.00 281 THR A C 1
ATOM 2272 O O . THR A 1 281 ? 26.045 7.557 -6.561 1.00 88.00 281 THR A O 1
ATOM 2275 N N . HIS A 1 282 ? 27.902 6.575 -5.786 1.00 86.38 282 HIS A N 1
ATOM 2276 C CA . HIS A 1 282 ? 28.168 7.559 -4.749 1.00 86.38 282 HIS A CA 1
ATOM 2277 C C . HIS A 1 282 ? 29.453 8.314 -5.112 1.00 86.38 282 HIS A C 1
ATOM 2279 O O . HIS A 1 282 ? 30.501 7.701 -5.316 1.00 86.38 282 HIS A O 1
ATOM 2285 N N . ARG A 1 283 ? 29.361 9.639 -5.269 1.00 80.38 283 ARG A N 1
ATOM 2286 C CA . ARG A 1 283 ? 30.497 10.531 -5.561 1.00 80.38 283 ARG A CA 1
ATOM 2287 C C . ARG A 1 283 ? 30.363 11.807 -4.741 1.00 80.38 283 ARG A C 1
ATOM 2289 O O . ARG A 1 283 ? 29.272 12.362 -4.650 1.00 80.38 283 ARG A O 1
ATOM 2296 N N . ASP A 1 284 ? 31.461 12.260 -4.140 1.00 80.88 284 ASP A N 1
ATOM 2297 C CA . ASP A 1 284 ? 31.536 13.510 -3.366 1.00 80.88 284 ASP A CA 1
ATOM 2298 C C . ASP A 1 284 ? 30.455 13.646 -2.272 1.00 80.88 284 ASP A C 1
ATOM 2300 O O . ASP A 1 284 ? 29.878 14.715 -2.066 1.00 80.88 284 ASP A O 1
ATOM 2304 N N . GLY A 1 285 ? 30.133 12.541 -1.589 1.00 81.25 285 GLY A N 1
ATOM 2305 C CA . GLY A 1 285 ? 29.105 12.513 -0.539 1.00 81.25 285 GLY A CA 1
ATOM 2306 C C . GLY A 1 285 ? 27.662 12.579 -1.056 1.00 81.25 285 GLY A C 1
ATOM 2307 O O . GLY A 1 285 ? 26.740 12.780 -0.266 1.00 81.25 285 GLY A O 1
ATOM 2308 N N . LYS A 1 286 ? 27.447 12.454 -2.373 1.00 86.50 286 LYS A N 1
ATOM 2309 C CA . LYS A 1 286 ? 26.128 12.481 -3.012 1.00 86.50 286 LYS A CA 1
ATOM 2310 C C . LYS A 1 286 ? 25.844 11.180 -3.743 1.00 86.50 286 LYS A C 1
ATOM 2312 O O . LYS A 1 286 ? 26.694 10.634 -4.445 1.00 86.50 286 LYS A O 1
ATOM 2317 N N . PHE A 1 287 ? 24.604 10.725 -3.619 1.00 87.38 287 PHE A N 1
ATOM 2318 C CA . PHE A 1 287 ? 24.078 9.641 -4.434 1.00 87.38 287 PHE A CA 1
ATOM 2319 C C . PHE A 1 287 ? 23.630 10.188 -5.785 1.00 87.38 287 PHE A C 1
ATOM 2321 O O . PHE A 1 287 ? 22.891 11.170 -5.862 1.00 87.38 287 PHE A O 1
ATOM 2328 N N . LEU A 1 288 ? 24.111 9.554 -6.846 1.00 90.69 288 LEU A N 1
ATOM 2329 C CA . LEU A 1 288 ? 23.824 9.899 -8.225 1.00 90.69 288 LEU A CA 1
ATOM 2330 C C . LEU A 1 288 ? 23.105 8.734 -8.886 1.00 90.69 288 LEU A C 1
ATOM 2332 O O . LEU A 1 288 ? 23.581 7.599 -8.871 1.00 90.69 288 LEU A O 1
ATOM 2336 N N . GLU A 1 289 ? 21.984 9.057 -9.512 1.00 94.06 289 GLU A N 1
ATOM 2337 C CA . GLU A 1 289 ? 21.237 8.149 -10.362 1.00 94.06 289 GLU A CA 1
ATOM 2338 C C . GLU A 1 289 ? 21.415 8.589 -11.814 1.00 94.06 289 GLU A C 1
ATOM 2340 O O . GLU A 1 289 ? 21.136 9.738 -12.168 1.00 94.06 289 GLU A O 1
ATOM 2345 N N . GLN A 1 290 ? 21.908 7.684 -12.655 1.00 92.50 290 GLN A N 1
ATOM 2346 C CA . GLN A 1 290 ? 22.189 7.975 -14.057 1.00 92.50 290 GLN A CA 1
ATOM 2347 C C . GLN A 1 290 ? 21.543 6.925 -14.947 1.00 92.50 290 GLN A C 1
ATOM 2349 O O . GLN A 1 290 ? 21.650 5.729 -14.691 1.00 92.50 290 GLN A O 1
ATOM 2354 N N . GLU A 1 291 ? 20.879 7.371 -16.013 1.00 94.00 291 GLU A N 1
ATOM 2355 C CA . GLU A 1 291 ? 20.520 6.463 -17.097 1.00 94.00 291 GLU A CA 1
ATOM 2356 C C . GLU A 1 291 ? 21.765 6.114 -17.896 1.00 94.00 291 GLU A C 1
ATOM 2358 O O . GLU A 1 291 ? 22.525 6.990 -18.308 1.00 94.00 291 GLU A O 1
ATOM 2363 N N . SER A 1 292 ? 21.940 4.824 -18.127 1.00 94.75 292 SER A N 1
ATOM 2364 C CA . SER A 1 292 ? 23.036 4.264 -18.884 1.00 94.75 292 SER A CA 1
ATOM 2365 C C . SER A 1 292 ? 22.485 3.332 -19.955 1.00 94.75 292 SER A C 1
ATOM 2367 O O . SER A 1 292 ? 21.454 2.681 -19.776 1.00 94.75 292 SER A O 1
ATOM 2369 N N . LEU A 1 293 ? 23.182 3.298 -21.083 1.00 96.12 293 LEU A N 1
ATOM 2370 C CA . LEU A 1 293 ? 22.980 2.337 -22.154 1.00 96.12 293 LEU A CA 1
ATOM 2371 C C . LEU A 1 293 ? 24.208 1.434 -22.161 1.00 96.12 293 LEU A C 1
ATOM 2373 O O . LEU A 1 293 ? 25.328 1.911 -22.348 1.00 96.12 293 LEU A O 1
ATOM 2377 N N . ALA A 1 294 ? 23.993 0.136 -22.001 1.00 96.19 294 ALA A N 1
ATOM 2378 C CA . ALA A 1 294 ? 25.031 -0.865 -22.187 1.00 96.19 294 ALA A CA 1
ATOM 2379 C C . ALA A 1 294 ? 24.588 -1.875 -23.241 1.00 96.19 294 ALA A C 1
ATOM 2381 O O . ALA A 1 294 ? 23.397 -2.118 -23.429 1.00 96.19 294 ALA A O 1
ATOM 2382 N N . GLY A 1 295 ? 25.555 -2.471 -23.930 1.00 95.19 295 GLY A N 1
ATOM 2383 C CA . GLY A 1 295 ? 25.283 -3.486 -24.932 1.00 95.19 295 GLY A CA 1
ATOM 2384 C C . GLY A 1 295 ? 26.408 -4.497 -25.047 1.00 95.19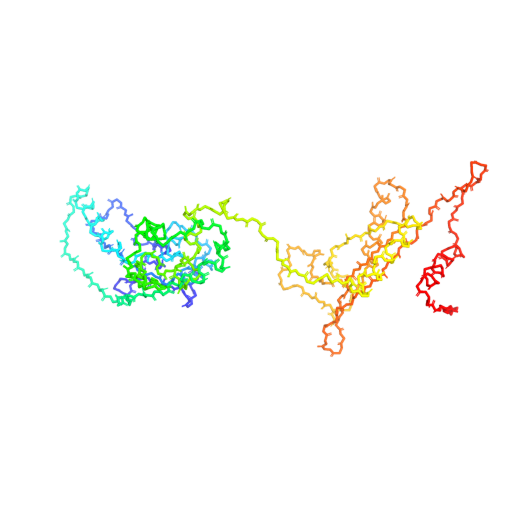 295 GLY A C 1
ATOM 2385 O O . GLY A 1 295 ? 27.567 -4.199 -24.764 1.00 95.19 295 GLY A O 1
ATOM 2386 N N . LEU A 1 296 ? 26.038 -5.696 -25.474 1.00 94.31 296 LEU A N 1
ATOM 2387 C CA . LEU A 1 296 ? 26.924 -6.800 -25.785 1.00 94.31 296 LEU A CA 1
ATOM 2388 C C . LEU A 1 296 ? 26.703 -7.183 -27.245 1.00 94.31 296 LEU A C 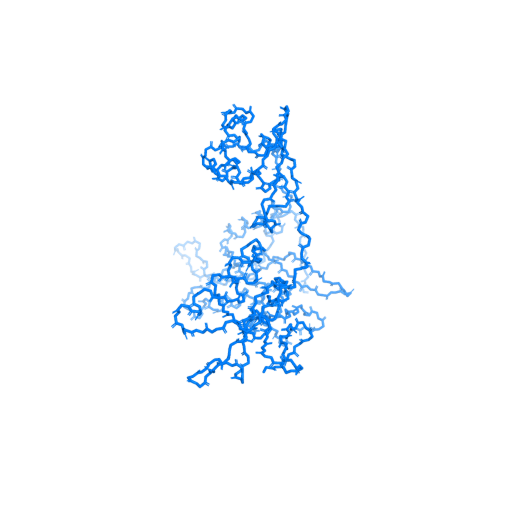1
ATOM 2390 O O . LEU A 1 296 ? 25.592 -7.491 -27.672 1.00 94.31 296 LEU A O 1
ATOM 2394 N N . LEU A 1 297 ? 27.784 -7.149 -28.014 1.00 91.69 297 LEU A N 1
ATOM 2395 C CA . LEU A 1 297 ? 27.814 -7.605 -29.396 1.00 91.69 297 LEU A CA 1
ATOM 2396 C C . LEU A 1 297 ? 28.322 -9.040 -29.425 1.00 91.69 297 LEU A C 1
ATOM 2398 O O . LEU A 1 297 ? 29.462 -9.314 -29.051 1.00 91.69 297 LEU A O 1
ATOM 2402 N N . SER A 1 298 ? 27.472 -9.951 -29.880 1.00 86.06 298 SER A N 1
ATOM 2403 C CA . SER A 1 298 ? 27.834 -11.353 -30.016 1.00 86.06 298 SER A CA 1
ATOM 2404 C C . SER A 1 298 ? 28.471 -11.641 -31.374 1.00 86.06 298 SER A C 1
ATOM 2406 O O . SER A 1 298 ? 28.149 -11.014 -32.386 1.00 86.06 298 SER A O 1
ATOM 2408 N N . ARG A 1 299 ? 29.328 -12.666 -31.416 1.00 73.38 299 ARG A N 1
ATOM 2409 C CA . ARG A 1 299 ? 29.891 -13.256 -32.640 1.00 73.38 299 ARG A CA 1
ATOM 2410 C C . ARG A 1 299 ? 28.858 -14.099 -33.392 1.00 73.38 299 ARG A C 1
ATOM 2412 O O . ARG A 1 299 ? 29.114 -15.249 -33.742 1.00 73.38 299 ARG A O 1
ATOM 2419 N N . ASN A 1 300 ? 27.669 -13.559 -33.626 1.00 66.81 300 ASN A N 1
ATOM 2420 C CA . ASN A 1 300 ? 26.644 -14.290 -34.359 1.00 66.81 300 ASN A CA 1
ATOM 2421 C C . ASN A 1 300 ? 27.145 -14.584 -35.773 1.00 66.81 300 ASN A C 1
ATOM 2423 O O . ASN A 1 300 ? 27.701 -13.710 -36.437 1.00 66.81 300 ASN A O 1
ATOM 2427 N N . SER A 1 301 ? 26.966 -15.827 -36.228 1.00 62.25 301 SER A N 1
ATOM 2428 C CA . SER A 1 301 ? 27.350 -16.201 -37.583 1.00 62.25 301 SER A CA 1
ATOM 2429 C C . SER A 1 301 ? 26.422 -15.497 -38.566 1.00 62.25 301 SER A C 1
ATOM 2431 O O . SER A 1 301 ? 25.252 -15.869 -38.689 1.00 62.25 301 SER A O 1
ATOM 2433 N N . ILE A 1 302 ? 26.932 -14.485 -39.257 1.00 62.47 302 ILE A N 1
ATOM 2434 C CA . ILE A 1 302 ? 26.174 -13.773 -40.280 1.00 62.47 302 ILE A CA 1
ATOM 2435 C C . ILE A 1 302 ? 26.299 -14.572 -41.577 1.00 62.47 302 ILE A C 1
ATOM 2437 O O . ILE A 1 302 ? 27.396 -14.966 -41.985 1.00 62.47 302 ILE A O 1
ATOM 2441 N N . ARG A 1 303 ? 25.160 -14.831 -42.219 1.00 61.16 303 ARG A N 1
ATOM 2442 C CA . ARG A 1 303 ? 25.082 -15.395 -43.566 1.00 61.16 303 ARG A CA 1
ATOM 2443 C C . ARG A 1 303 ? 24.243 -14.436 -44.403 1.00 61.16 303 ARG A C 1
ATOM 2445 O O . ARG A 1 303 ? 23.042 -14.344 -44.185 1.00 61.16 303 ARG A O 1
ATOM 2452 N N . SER A 1 304 ? 24.884 -13.695 -45.303 1.00 62.97 304 SER A N 1
ATOM 2453 C CA . SER A 1 304 ? 24.210 -12.745 -46.198 1.00 62.97 304 SER A CA 1
ATOM 2454 C C . SER A 1 304 ? 23.419 -13.465 -47.290 1.00 62.97 304 SER A C 1
ATOM 2456 O O . SER A 1 304 ? 22.277 -13.103 -47.539 1.00 62.97 304 SER A O 1
ATOM 2458 N N . ASN A 1 305 ? 23.980 -14.532 -47.867 1.00 66.56 305 ASN A N 1
ATOM 2459 C CA . ASN A 1 305 ? 23.331 -15.377 -48.869 1.00 66.56 305 ASN A CA 1
ATOM 2460 C C . ASN A 1 305 ? 23.492 -16.867 -48.562 1.00 66.56 305 ASN A C 1
ATOM 2462 O O . ASN A 1 305 ? 24.435 -17.295 -47.897 1.00 66.56 305 ASN A O 1
ATOM 2466 N N . TRP A 1 306 ? 22.620 -17.700 -49.136 1.00 70.44 306 TRP A N 1
ATOM 2467 C CA . TRP A 1 306 ? 22.756 -19.158 -49.044 1.00 70.44 306 TRP A CA 1
ATOM 2468 C C . TRP A 1 306 ? 24.103 -19.670 -49.596 1.00 70.44 306 TRP A C 1
ATOM 2470 O O . TRP A 1 306 ? 24.620 -20.683 -49.143 1.00 70.44 306 TRP A O 1
ATOM 2480 N N . SER A 1 307 ? 24.741 -18.972 -50.528 1.00 76.00 307 SER A N 1
ATOM 2481 C CA . SER A 1 307 ? 26.076 -19.336 -51.023 1.00 76.00 307 SER A CA 1
ATOM 2482 C C . SER A 1 307 ? 27.215 -19.022 -50.048 1.00 76.00 307 SER A C 1
ATOM 2484 O O . SER A 1 307 ? 28.317 -19.545 -50.210 1.00 76.00 307 SER A O 1
ATOM 2486 N N . ASP A 1 308 ? 26.979 -18.175 -49.046 1.00 74.44 308 ASP A N 1
ATOM 2487 C CA . ASP A 1 308 ? 28.056 -17.630 -48.228 1.00 74.44 308 ASP A CA 1
ATOM 2488 C C . ASP A 1 308 ? 28.449 -18.585 -47.103 1.00 74.44 308 ASP A C 1
ATOM 2490 O O . ASP A 1 308 ? 27.606 -19.197 -46.431 1.00 74.44 308 ASP A O 1
ATOM 2494 N N . LYS A 1 309 ? 29.761 -18.670 -46.859 1.00 69.00 309 LYS A N 1
ATOM 2495 C CA . LYS A 1 309 ? 30.299 -19.322 -45.666 1.00 69.00 309 LYS A CA 1
ATOM 2496 C C . LYS A 1 309 ? 29.922 -18.492 -44.443 1.00 69.00 309 LYS A C 1
ATOM 2498 O O . LYS A 1 309 ? 30.116 -17.278 -44.428 1.00 69.00 309 LYS A O 1
ATOM 2503 N N . LYS A 1 310 ? 29.421 -19.165 -43.405 1.00 69.56 310 LYS A N 1
ATOM 2504 C CA . LYS A 1 310 ? 29.211 -18.557 -42.088 1.00 69.56 310 LYS A CA 1
ATOM 2505 C C . LYS A 1 310 ? 30.523 -17.925 -41.625 1.00 69.56 310 LYS A C 1
ATOM 2507 O O . LYS A 1 310 ? 31.537 -18.617 -41.556 1.00 69.56 310 LYS A O 1
ATOM 2512 N N . ARG A 1 311 ? 30.490 -16.631 -41.312 1.00 72.81 311 ARG A N 1
ATOM 2513 C CA . ARG A 1 311 ? 31.628 -15.904 -40.745 1.00 72.81 311 ARG A CA 1
ATOM 2514 C C . ARG A 1 311 ? 31.225 -15.225 -39.448 1.00 72.81 311 ARG A C 1
ATOM 2516 O O . ARG A 1 311 ? 30.072 -14.826 -39.282 1.00 72.81 311 ARG A O 1
ATOM 2523 N N . GLU A 1 312 ? 32.184 -15.125 -38.541 1.00 76.25 312 GLU A N 1
ATOM 2524 C CA . GLU A 1 312 ? 32.019 -14.385 -37.297 1.00 76.25 312 GLU A CA 1
ATOM 2525 C C . GLU A 1 312 ? 32.138 -12.881 -37.547 1.00 76.25 312 GLU A C 1
ATOM 2527 O O . GLU A 1 312 ? 32.789 -12.434 -38.500 1.00 76.25 312 GLU A O 1
ATOM 2532 N N . LEU A 1 313 ? 31.499 -12.115 -36.668 1.00 81.56 313 LEU A N 1
ATOM 2533 C CA . LEU A 1 313 ? 31.565 -10.663 -36.649 1.00 81.56 313 LEU A CA 1
ATOM 2534 C C . LEU A 1 313 ? 32.986 -10.216 -36.279 1.00 81.56 313 LEU A C 1
ATOM 2536 O O . LEU A 1 313 ? 33.520 -10.616 -35.243 1.00 81.56 313 LEU A O 1
ATOM 2540 N N . ASN A 1 314 ? 33.606 -9.398 -37.129 1.00 85.38 314 ASN A N 1
ATOM 2541 C CA . ASN A 1 314 ? 34.939 -8.858 -36.864 1.00 85.38 314 ASN A CA 1
ATOM 2542 C C . ASN A 1 314 ? 34.871 -7.496 -36.144 1.00 85.38 314 ASN A C 1
ATOM 2544 O O . ASN A 1 314 ? 33.823 -6.853 -36.069 1.00 85.38 314 ASN A O 1
ATOM 2548 N N . TRP A 1 315 ? 36.008 -7.025 -35.625 1.00 86.50 315 TRP A N 1
ATOM 2549 C CA . TRP A 1 315 ? 36.073 -5.745 -34.909 1.00 86.50 315 TRP A CA 1
ATOM 2550 C C . TRP A 1 315 ? 35.587 -4.546 -35.739 1.00 86.50 315 TRP A C 1
ATOM 2552 O O . TRP A 1 315 ? 34.912 -3.669 -35.207 1.00 86.50 315 TRP A O 1
ATOM 2562 N N . PHE A 1 316 ? 35.891 -4.495 -37.037 1.00 88.38 316 PHE A N 1
ATOM 2563 C CA . PHE A 1 316 ? 35.483 -3.380 -37.896 1.00 88.38 316 PHE A CA 1
ATOM 2564 C C . PHE A 1 316 ? 33.968 -3.336 -38.107 1.00 88.38 316 PHE A C 1
ATOM 2566 O O . PHE A 1 316 ? 33.392 -2.258 -38.208 1.00 88.38 316 PHE A O 1
ATOM 2573 N N . GLU A 1 317 ? 33.307 -4.490 -38.108 1.00 87.00 317 GLU A N 1
ATOM 2574 C CA . GLU A 1 317 ? 31.849 -4.575 -38.159 1.00 87.00 317 GLU A CA 1
ATOM 2575 C C . GLU A 1 317 ? 31.207 -4.156 -36.839 1.00 87.00 317 GLU A C 1
ATOM 2577 O O . GLU A 1 317 ? 30.248 -3.384 -36.851 1.00 87.00 317 GLU A O 1
ATOM 2582 N N . ALA A 1 318 ? 31.768 -4.590 -35.703 1.00 88.69 318 ALA A N 1
ATOM 2583 C CA . ALA A 1 318 ? 31.346 -4.111 -34.384 1.00 88.69 318 ALA A CA 1
ATOM 2584 C C . ALA A 1 318 ? 31.459 -2.582 -34.307 1.00 88.69 318 ALA A C 1
ATOM 2586 O O . ALA A 1 318 ? 30.505 -1.893 -33.941 1.00 88.69 318 ALA A O 1
ATOM 2587 N N . LYS A 1 319 ? 32.611 -2.051 -34.731 1.00 91.00 319 LYS A N 1
ATOM 2588 C CA . LYS A 1 319 ? 32.881 -0.616 -34.819 1.00 91.00 319 LYS A CA 1
ATOM 2589 C C . LYS A 1 319 ? 31.869 0.091 -35.719 1.00 91.00 319 LYS A C 1
ATOM 2591 O O . LYS A 1 319 ? 31.324 1.108 -35.312 1.00 91.00 319 LYS A O 1
ATOM 2596 N N . GLY A 1 320 ? 31.555 -0.470 -36.887 1.00 91.81 320 GLY A N 1
ATOM 2597 C CA . GLY A 1 320 ? 30.577 0.096 -37.818 1.00 91.81 320 GLY A CA 1
ATOM 2598 C C . GLY A 1 320 ? 29.159 0.184 -37.242 1.00 91.81 320 GLY A C 1
ATOM 2599 O O . GLY A 1 320 ? 28.443 1.147 -37.522 1.00 91.81 320 GLY A O 1
ATOM 2600 N N . ILE A 1 321 ? 28.747 -0.767 -36.395 1.00 91.38 321 ILE A N 1
ATOM 2601 C CA . ILE A 1 321 ? 27.464 -0.698 -35.672 1.00 91.38 321 ILE A CA 1
ATOM 2602 C C . ILE A 1 321 ? 27.475 0.458 -34.665 1.00 91.38 321 ILE A C 1
ATOM 2604 O O . ILE A 1 321 ? 26.509 1.220 -34.606 1.00 91.38 321 ILE A O 1
ATOM 2608 N N . ILE A 1 322 ? 28.570 0.622 -33.918 1.00 91.94 322 ILE A N 1
ATOM 2609 C CA . ILE A 1 322 ? 28.739 1.721 -32.956 1.00 91.94 322 ILE A CA 1
ATOM 2610 C C . ILE A 1 322 ? 28.753 3.074 -33.683 1.00 91.94 322 ILE A C 1
ATOM 2612 O O . ILE A 1 322 ? 28.029 3.988 -33.303 1.00 91.94 322 ILE A O 1
ATOM 2616 N N . GLU A 1 323 ? 29.507 3.203 -34.774 1.00 94.00 323 GLU A N 1
ATOM 2617 C CA . GLU A 1 323 ? 29.543 4.427 -35.587 1.00 94.00 323 GLU A CA 1
ATOM 2618 C C . GLU A 1 323 ? 28.171 4.746 -36.192 1.00 94.00 323 GLU A C 1
ATOM 2620 O O . GLU A 1 323 ? 27.742 5.899 -36.165 1.00 94.00 323 GLU A O 1
ATOM 2625 N N . SER A 1 324 ? 27.437 3.728 -36.654 1.00 93.94 324 SER A N 1
ATOM 2626 C CA . SER A 1 324 ? 26.058 3.891 -37.134 1.00 93.94 324 SER A CA 1
ATOM 2627 C C . SER A 1 324 ? 25.125 4.409 -36.038 1.00 93.94 324 SER A C 1
ATOM 2629 O O . SER A 1 324 ? 24.235 5.200 -36.333 1.00 93.94 324 SER A O 1
ATOM 2631 N N . PHE A 1 325 ? 25.315 3.980 -34.786 1.00 95.00 325 PHE A N 1
ATOM 2632 C CA . PHE A 1 325 ? 24.513 4.434 -33.649 1.00 95.00 325 PHE A CA 1
ATOM 2633 C C . PHE A 1 325 ? 24.753 5.913 -33.341 1.00 95.00 325 PHE A C 1
ATOM 2635 O O . PHE A 1 325 ? 23.806 6.693 -33.260 1.00 95.00 325 PHE A O 1
ATOM 2642 N N . PHE A 1 326 ? 26.017 6.322 -33.225 1.00 94.25 326 PHE A N 1
ATOM 2643 C CA . PHE A 1 326 ? 26.356 7.722 -32.971 1.00 94.25 326 PHE A CA 1
ATOM 2644 C C . PHE A 1 326 ? 25.964 8.626 -34.146 1.00 94.25 326 PHE A C 1
ATOM 2646 O O . PHE A 1 326 ? 25.408 9.700 -33.924 1.00 94.25 326 PHE A O 1
ATOM 2653 N N . SER A 1 327 ? 26.131 8.158 -35.388 1.00 94.31 327 SER A N 1
ATOM 2654 C CA . SER A 1 327 ? 25.636 8.857 -36.578 1.00 94.31 327 SER A CA 1
ATOM 2655 C C . SER A 1 327 ? 24.110 8.995 -36.577 1.00 94.31 327 SER A C 1
ATOM 2657 O O . SER A 1 327 ? 23.609 10.079 -36.864 1.00 94.31 327 SER A O 1
ATOM 2659 N N . PHE A 1 328 ? 23.374 7.949 -36.184 1.00 93.12 328 PHE A N 1
ATOM 2660 C CA . PHE A 1 328 ? 21.915 7.985 -36.029 1.00 93.12 328 PHE A CA 1
ATOM 2661 C C . PHE A 1 328 ? 21.461 9.011 -34.980 1.00 93.12 328 PHE A C 1
ATOM 2663 O O . PHE A 1 328 ? 20.427 9.652 -35.154 1.00 93.12 328 PHE A O 1
ATOM 2670 N N . LEU A 1 329 ? 22.250 9.213 -33.921 1.00 92.44 329 LEU A N 1
ATOM 2671 C CA . LEU A 1 329 ? 22.012 10.253 -32.918 1.00 92.44 329 LEU A CA 1
ATOM 2672 C C . LEU A 1 329 ? 22.531 11.644 -33.321 1.00 92.44 329 LEU A C 1
ATOM 2674 O O . LEU A 1 329 ? 22.294 12.607 -32.594 1.00 92.44 329 LEU A O 1
ATOM 2678 N N . GLY A 1 330 ? 23.240 11.770 -34.447 1.00 93.31 330 GLY A N 1
ATOM 2679 C CA . GLY A 1 330 ? 23.881 13.018 -34.869 1.00 93.31 330 GLY A CA 1
ATOM 2680 C C . GLY A 1 330 ? 25.066 13.437 -33.989 1.00 93.31 330 GLY A C 1
ATOM 2681 O O . GLY A 1 330 ? 25.386 14.621 -33.916 1.00 93.31 330 GLY A O 1
ATOM 2682 N N . ILE A 1 331 ? 25.705 12.488 -33.299 1.00 93.38 331 ILE A N 1
ATOM 2683 C CA . ILE A 1 331 ? 26.815 12.734 -32.372 1.00 93.38 331 ILE A CA 1
ATOM 2684 C C . ILE A 1 331 ? 28.136 12.330 -33.047 1.00 93.38 331 ILE A C 1
ATOM 2686 O O . ILE A 1 331 ? 28.260 11.192 -33.507 1.00 93.38 331 ILE A O 1
ATOM 2690 N N . PRO A 1 332 ? 29.150 13.212 -33.107 1.00 91.44 332 PRO A N 1
ATOM 2691 C CA . PRO A 1 332 ? 30.466 12.842 -33.612 1.00 91.44 332 PRO A CA 1
ATOM 2692 C C . PRO A 1 332 ? 31.190 11.921 -32.620 1.00 91.44 332 PRO A C 1
ATOM 2694 O O . PRO A 1 332 ? 31.164 12.153 -31.413 1.00 91.44 332 PRO A O 1
ATOM 2697 N N . ILE A 1 333 ? 31.877 10.897 -33.133 1.00 91.12 333 ILE A N 1
ATOM 2698 C CA . ILE A 1 333 ? 32.697 9.973 -32.339 1.00 91.12 333 ILE A CA 1
ATOM 2699 C C . ILE A 1 333 ? 34.166 10.063 -32.756 1.00 91.12 333 ILE A C 1
ATOM 2701 O O . ILE A 1 333 ? 34.488 10.142 -33.942 1.00 91.12 333 ILE A O 1
ATOM 2705 N N . THR A 1 334 ? 35.066 10.028 -31.775 1.00 90.25 334 THR A N 1
ATOM 2706 C CA . THR A 1 334 ? 36.513 9.912 -31.974 1.00 90.25 334 THR A CA 1
ATOM 2707 C C . THR A 1 334 ? 37.012 8.604 -31.370 1.00 90.25 334 THR A C 1
ATOM 2709 O O . THR A 1 334 ? 36.497 8.129 -30.360 1.00 90.25 334 THR A O 1
ATOM 2712 N N . TRP A 1 335 ? 38.018 8.006 -32.004 1.00 85.31 335 TRP A N 1
ATOM 2713 C CA . TRP A 1 335 ? 38.636 6.764 -31.548 1.00 85.31 335 TRP A CA 1
ATOM 2714 C C . TRP A 1 335 ? 40.097 7.041 -31.204 1.00 85.31 335 TRP A C 1
ATOM 2716 O O . TRP A 1 335 ? 40.865 7.449 -32.076 1.00 85.31 335 TRP A O 1
ATOM 2726 N N . SER A 1 336 ? 40.487 6.813 -29.954 1.00 84.25 336 SER A N 1
ATOM 2727 C CA . SER A 1 336 ? 41.894 6.746 -29.551 1.00 84.25 336 SER A CA 1
ATOM 2728 C C . SER A 1 336 ? 42.365 5.293 -29.581 1.00 84.25 336 SER A C 1
ATOM 2730 O O . SER A 1 336 ? 41.587 4.390 -29.271 1.00 84.25 336 SER A O 1
ATOM 2732 N N . ARG A 1 337 ? 43.617 5.076 -29.995 1.00 65.62 337 ARG A N 1
ATOM 2733 C CA . ARG A 1 337 ? 44.263 3.758 -29.948 1.00 65.62 337 ARG A CA 1
ATOM 2734 C C . ARG A 1 337 ? 44.699 3.385 -28.544 1.00 65.62 337 ARG A C 1
ATOM 2736 O O . ARG A 1 337 ? 45.087 4.315 -27.804 1.00 65.62 337 ARG A O 1
#

Radius of gyration: 34.38 Å; Cα contacts (8 Å, |Δi|>4): 368; chains: 1; bounding box: 79×51×95 Å

Secondary structure (DSSP, 8-state):
-PPPTT--EEEETTEEEEETTTEE-GGG---TT------------HHHHHHHHHHHT---HHHHHHHT---THHHHHHHHHHHHHHHHHH------------------EEEEEHHHHHHHHTGGGT--S-HHHHHHHHHHTT--EEE-SSEEEEEPPGGGTTT--SHHHHHHHHHHHH-GGGS--PPP--PPPPPPHHHHHHHHHHHHHHHTTPEE----SEEPPPTTS-GGG--B-SS-SSGGGSEE-S-SHHHHHHHHHHHHHTTPPP--EEEEEEEEEEETTEEEEEEEEEEE-----B-SSTTSPPBPPPHHHHHHHHHHHHHHTT-------

InterPro domains:
  IPR005146 B3/B4 tRNA-binding domain [PF03483] (8-91)
  IPR005147 tRNA synthetase, B5-domain [PF03484] (110-180)
  IPR005147 tRNA synthetase, B5-domain [PS51483] (105-185)
  IPR005147 tRNA synthetase, B5-domain [SM00874] (107-180)
  IPR009061 Putative DNA-binding domain superfamily [SSF46955] (109-184)
  IPR020825 Phenylalanyl-tRNA synthetase-like, B3/B4 [G3DSA:3.50.40.10] (2-102)
  IPR041616 Phenylalanyl tRNA synthetase beta chain, core domain [PF17759] (188-334)
  IPR045060 Phenylalanine-tRNA ligase, class IIc, beta subunit [PTHR10947] (8-326)
  IPR045864 Class II Aminoacyl-tRNA synthetase/Biotinyl protein ligase (BPL) and lipoyl protein ligase (LPL) [G3DSA:3.30.930.10] (197-337)
  IPR045864 Class II Aminoacyl-tRNA synthetase/Biotinyl protein ligase (BPL) and lipoyl protein ligase (LPL) [SSF55681] (176-335)

Organism: NCBI:txid101924

Sequence (337 aa):
FILDPINLISQLNEQSIGVSGIIGSKNTHINSMTNFIALETAIFQPKVIRQSSQKLNIKNESSIRFERTLNPDVLSDAYHRTLELITELCEANIRAANYVNKMEILQKQINLRLKNLTDILGNSHYNLLDVNKVDSILEKLGFPFTRQQENWVIQIPNHRLSDIEQEIDIIEEIGRIQGFNQFPHILPTSNISVLSFRHRLITHIRSFFIGKGFHELIHYSFQKTTSSFNPANALCIANPLVNEQEVLRDMILPEITSSFFYNIAQGNPPFSSFEIGRVFTHRDGKFLEQESLAGLLSRNSIRSNWSDKKRELNWFEAKGIIESFFSFLGIPITWSR

Foldseek 3Di:
DDDDPLFDFDDDPNHTQDRPLFDGDPVNDDDPPDPDDDDDQDADQLVSLVVRCVVVVGDDPSSVQSVQGDQPVCSVVVVVVVVVCCCVVVVDDDPDDDDDDDDPPDFDKAKAFQVVLCVVLVCPVPVLDDPVLLVVLCVVVVWDWDDDDGIITTTDRSRCCVQPPYNVSSSVSSCVVSDVVVGDPDDDDDDDDDDDPVVVVVVLLVVLCVVVFAAEDDDDQFAADDPPDDPVWWAADPDDPDNRRGTGAQDDVVVVVVVQVVCVVVVHDGGKYKYFDWHWTDDPNDIDIDTDIDIDDFQAQDDPDPPDDGGGDDPVNVVVSVCVSCVSVVHDDDDDD